Protein AF-A0AAV4HPF3-F1 (afdb_monomer_lite)

Radius of gyration: 51.98 Å; chains: 1; bounding box: 101×52×139 Å

Secondary structure (DSSP, 8-state):
-TTTGGGSSS------S--S----------TT-THHHHHHHHHHHHHHTTHHHHHHHHHHTTT-SS-GGGTTTTSSSS--SS-HHHHHHHHHHHHHHHHHHHHHHHHHHHHHHHHHHHHHHHHHHHHH-PPPPPPPPP-----------------------------------------------

Structure (mmCIF, N/CA/C/O backbone):
data_AF-A0AAV4HPF3-F1
#
_entry.id   AF-A0AAV4HPF3-F1
#
loop_
_atom_site.group_PDB
_atom_site.id
_atom_site.type_symbol
_atom_site.label_atom_id
_atom_site.label_alt_id
_atom_site.label_comp_id
_atom_site.label_asym_id
_atom_site.label_entity_id
_atom_site.label_seq_id
_atom_site.pdbx_PDB_ins_code
_atom_site.Cartn_x
_atom_site.Cartn_y
_atom_site.Cartn_z
_atom_site.occupancy
_atom_site.B_iso_or_equiv
_atom_site.auth_seq_id
_atom_site.auth_comp_id
_atom_site.auth_asym_id
_atom_site.auth_atom_id
_atom_site.pdbx_PDB_model_num
ATOM 1 N N . MET A 1 1 ? 25.702 0.838 -18.671 1.00 55.22 1 MET A N 1
ATOM 2 C CA . MET A 1 1 ? 26.218 -0.533 -18.455 1.00 55.22 1 MET A CA 1
ATOM 3 C C . MET A 1 1 ? 25.568 -1.248 -17.269 1.00 55.22 1 MET A C 1
ATOM 5 O O . MET A 1 1 ? 25.556 -2.468 -17.269 1.00 55.22 1 MET A O 1
ATOM 9 N N . ASN A 1 2 ? 24.958 -0.533 -16.316 1.00 62.19 2 ASN A N 1
ATOM 10 C CA . ASN A 1 2 ? 24.452 -1.129 -15.068 1.00 62.19 2 ASN A CA 1
ATOM 11 C C . ASN A 1 2 ? 23.187 -1.995 -15.200 1.00 62.19 2 ASN A C 1
ATOM 13 O O . ASN A 1 2 ? 22.879 -2.745 -14.284 1.00 62.19 2 ASN A O 1
ATOM 17 N N . GLN A 1 3 ? 22.478 -1.944 -16.331 1.00 65.50 3 GLN A N 1
ATOM 18 C CA . GLN A 1 3 ? 21.249 -2.725 -16.510 1.00 65.50 3 GLN A CA 1
ATOM 19 C C . GLN A 1 3 ? 21.483 -4.246 -16.574 1.00 65.50 3 GLN A C 1
ATOM 21 O O . GLN A 1 3 ? 20.549 -4.989 -16.327 1.00 65.50 3 GLN A O 1
ATOM 26 N N . TYR A 1 4 ? 22.693 -4.720 -16.903 1.00 70.31 4 TYR A N 1
ATOM 27 C CA . TYR A 1 4 ? 22.987 -6.163 -16.919 1.00 70.31 4 TYR A CA 1
ATOM 28 C C . TYR A 1 4 ? 23.098 -6.732 -15.506 1.00 70.31 4 TYR A C 1
ATOM 30 O O . TYR A 1 4 ? 22.550 -7.786 -15.208 1.00 70.31 4 TYR A O 1
ATOM 38 N N . TYR A 1 5 ? 23.811 -6.011 -14.636 1.00 70.56 5 TYR A N 1
ATOM 39 C CA . TYR A 1 5 ? 24.069 -6.438 -13.264 1.00 70.56 5 TYR A CA 1
ATOM 40 C C . TYR A 1 5 ? 22.801 -6.420 -12.411 1.00 70.56 5 TYR A C 1
ATOM 42 O O . TYR A 1 5 ? 22.629 -7.306 -11.587 1.00 70.56 5 TYR A O 1
ATOM 50 N N . GLY A 1 6 ? 21.878 -5.485 -12.662 1.00 68.56 6 GLY A N 1
ATOM 51 C CA . GLY A 1 6 ? 20.571 -5.477 -11.992 1.00 68.56 6 GLY A CA 1
ATOM 52 C C . GLY A 1 6 ? 19.669 -6.669 -12.344 1.00 68.56 6 GLY A C 1
ATOM 53 O O . GLY A 1 6 ? 18.710 -6.933 -11.630 1.00 68.56 6 GLY A O 1
ATOM 54 N N . GLN A 1 7 ? 19.980 -7.402 -13.419 1.00 65.88 7 GLN A N 1
ATOM 55 C CA . GLN A 1 7 ? 19.242 -8.596 -13.846 1.00 65.88 7 GLN A CA 1
ATOM 56 C C . GLN A 1 7 ? 19.977 -9.912 -13.498 1.00 65.88 7 GLN A C 1
ATOM 58 O O . GLN A 1 7 ? 19.546 -10.994 -13.912 1.00 65.88 7 GLN A O 1
ATOM 63 N N . GLN A 1 8 ? 21.091 -9.839 -12.759 1.00 65.81 8 GLN A N 1
ATOM 64 C CA . GLN A 1 8 ? 21.805 -11.000 -12.219 1.00 65.81 8 GLN A CA 1
ATOM 65 C C . GLN A 1 8 ? 21.468 -11.226 -10.746 1.00 65.81 8 GLN A C 1
ATOM 67 O O . GLN A 1 8 ? 21.133 -10.292 -10.023 1.00 65.81 8 GLN A O 1
ATOM 72 N N . GLU A 1 9 ? 21.580 -12.475 -10.296 1.00 66.19 9 GLU A N 1
ATOM 73 C CA . GLU A 1 9 ? 21.407 -12.803 -8.883 1.00 66.19 9 GLU A CA 1
ATOM 74 C C . GLU A 1 9 ? 22.593 -12.283 -8.046 1.00 66.19 9 GLU A C 1
ATOM 76 O O . GLU A 1 9 ? 23.744 -12.417 -8.476 1.00 66.19 9 GLU A O 1
ATOM 81 N N . PRO A 1 10 ? 22.356 -11.736 -6.836 1.00 60.53 10 PRO A N 1
ATOM 82 C CA . PRO A 1 10 ? 21.063 -11.437 -6.212 1.00 60.53 10 PRO A CA 1
ATOM 83 C C . PRO A 1 10 ? 20.455 -10.139 -6.777 1.00 60.53 10 PRO A C 1
ATOM 85 O O . PRO A 1 10 ? 21.149 -9.131 -6.877 1.00 60.53 10 PRO A O 1
ATOM 88 N N . CYS A 1 11 ? 19.158 -10.154 -7.106 1.00 72.50 11 CYS A N 1
ATOM 89 C CA . CYS A 1 11 ? 18.389 -9.066 -7.744 1.00 72.50 11 CYS A CA 1
ATOM 90 C C . CYS A 1 11 ? 18.179 -7.820 -6.849 1.00 72.50 11 CYS A C 1
ATOM 92 O O . CYS A 1 11 ? 17.066 -7.321 -6.713 1.00 72.50 11 CYS A O 1
ATOM 94 N N . ASP A 1 12 ? 19.236 -7.350 -6.196 1.00 75.12 12 ASP A N 1
ATOM 95 C CA . ASP A 1 12 ? 19.235 -6.326 -5.148 1.00 75.12 12 ASP A CA 1
ATOM 96 C C . ASP A 1 12 ? 19.701 -4.953 -5.667 1.00 75.12 12 ASP A C 1
ATOM 98 O O . ASP A 1 12 ? 19.690 -3.948 -4.965 1.00 75.12 12 ASP A O 1
ATOM 102 N N . THR A 1 13 ? 20.128 -4.882 -6.931 1.00 71.38 13 THR A N 1
ATOM 103 C CA . THR A 1 13 ? 20.632 -3.642 -7.532 1.00 71.38 13 THR A CA 1
ATOM 104 C C . THR A 1 13 ? 19.638 -3.082 -8.542 1.00 71.38 13 THR A C 1
ATOM 106 O O . THR A 1 13 ? 19.347 -3.714 -9.555 1.00 71.38 13 THR A O 1
ATOM 109 N N . MET A 1 14 ? 19.180 -1.848 -8.319 1.00 69.81 14 MET A N 1
ATOM 110 C CA . MET A 1 14 ? 18.386 -1.086 -9.287 1.00 69.81 14 MET A CA 1
ATOM 111 C C . MET A 1 14 ? 19.186 0.088 -9.862 1.00 69.81 14 MET A C 1
ATOM 113 O O . MET A 1 14 ? 20.010 0.699 -9.181 1.00 69.81 14 MET A O 1
ATOM 117 N N . MET A 1 15 ? 18.945 0.424 -11.132 1.00 66.62 15 MET A N 1
ATOM 118 C CA . MET A 1 15 ? 19.499 1.641 -11.725 1.00 66.62 15 MET A CA 1
ATOM 119 C C . MET A 1 15 ? 18.693 2.845 -11.232 1.00 66.62 15 MET A C 1
ATOM 121 O O . MET A 1 15 ? 17.506 2.948 -11.525 1.00 66.62 15 MET A O 1
ATOM 125 N N . VAL A 1 16 ? 19.346 3.753 -10.509 1.00 74.06 16 VAL A N 1
ATOM 126 C CA . VAL A 1 16 ? 18.743 5.006 -10.039 1.00 74.06 16 VAL A CA 1
ATOM 127 C C . VAL A 1 16 ? 19.301 6.167 -10.862 1.00 74.06 16 VAL A C 1
ATOM 129 O O . VAL A 1 16 ? 20.517 6.308 -10.981 1.00 74.06 16 VAL A O 1
ATOM 132 N N . GLY A 1 17 ? 18.409 6.993 -11.414 1.00 79.88 17 GLY A N 1
ATOM 133 C CA . GLY A 1 17 ? 18.761 8.165 -12.221 1.00 79.88 17 GLY A CA 1
ATOM 134 C C . GLY A 1 17 ? 19.104 7.863 -13.684 1.00 79.88 17 GLY A C 1
ATOM 135 O O . GLY A 1 17 ? 19.246 6.710 -14.096 1.00 79.88 17 GLY A O 1
ATOM 136 N N . ASP A 1 18 ? 19.224 8.929 -14.476 1.00 80.62 18 ASP A N 1
ATOM 137 C CA . ASP A 1 18 ? 19.562 8.850 -15.898 1.00 80.62 18 ASP A CA 1
ATOM 138 C C . ASP A 1 18 ? 21.059 8.612 -16.129 1.00 80.62 18 ASP A C 1
ATOM 140 O O . ASP A 1 18 ? 21.913 8.849 -15.271 1.00 80.62 18 ASP A O 1
ATOM 144 N N . LYS A 1 19 ? 21.403 8.144 -17.333 1.00 75.88 19 LYS A N 1
ATOM 145 C CA . LYS A 1 19 ? 22.807 8.025 -17.740 1.00 75.88 19 LYS A CA 1
ATOM 146 C C . LYS A 1 19 ? 23.409 9.429 -17.835 1.00 75.88 19 LYS A C 1
ATOM 148 O O . LYS A 1 19 ? 22.949 10.235 -18.636 1.00 75.88 19 LYS A O 1
ATOM 153 N N . LEU A 1 20 ? 24.456 9.696 -17.052 1.00 81.69 20 LEU A N 1
ATOM 154 C CA . LEU A 1 20 ? 25.179 10.975 -17.074 1.00 81.69 20 LEU A CA 1
ATOM 155 C C . LEU A 1 20 ? 25.888 11.231 -18.417 1.00 81.69 20 LEU A C 1
ATOM 157 O O . LEU A 1 20 ? 26.208 12.372 -18.739 1.00 81.69 20 LEU A O 1
ATOM 161 N N . ASP A 1 21 ? 26.137 10.180 -19.204 1.00 79.00 21 ASP A N 1
ATOM 162 C CA . ASP A 1 21 ? 26.818 10.248 -20.488 1.00 79.00 21 ASP A CA 1
ATOM 163 C C . ASP A 1 21 ? 26.109 9.455 -21.600 1.00 79.00 21 ASP A C 1
ATOM 165 O O . ASP A 1 21 ? 25.738 8.288 -21.464 1.00 79.00 21 ASP A O 1
ATOM 169 N N . ASN A 1 22 ? 25.993 10.078 -22.774 1.00 80.12 22 ASN A N 1
ATOM 170 C CA . ASN A 1 22 ? 25.563 9.399 -23.994 1.00 80.12 22 ASN A CA 1
ATOM 171 C C . ASN A 1 22 ? 26.780 8.823 -24.722 1.00 80.12 22 ASN A C 1
ATOM 173 O O . ASN A 1 22 ? 27.304 9.411 -25.668 1.00 80.12 22 ASN A O 1
ATOM 177 N N . LYS A 1 23 ? 27.239 7.654 -24.270 1.00 87.56 23 LYS A N 1
ATOM 178 C CA . LYS A 1 23 ? 28.273 6.870 -24.959 1.00 87.56 23 LYS A CA 1
ATOM 179 C C . LYS A 1 23 ? 27.650 5.846 -25.906 1.00 87.56 23 LYS A C 1
ATOM 181 O O . LYS A 1 23 ? 26.709 5.141 -25.544 1.00 87.56 23 LYS A O 1
ATOM 186 N N . GLY A 1 24 ? 28.209 5.751 -27.111 1.00 85.62 24 GLY A N 1
ATOM 187 C CA . GLY A 1 24 ? 27.862 4.742 -28.113 1.00 85.62 24 GLY A CA 1
ATOM 188 C C . GLY A 1 24 ? 28.973 3.708 -28.286 1.00 85.62 24 GLY A C 1
ATOM 189 O O . GLY A 1 24 ? 30.151 4.027 -28.137 1.00 85.62 24 GLY A O 1
ATOM 190 N N . TYR A 1 25 ? 28.599 2.473 -28.622 1.00 88.69 25 TYR A N 1
ATOM 191 C CA . TYR A 1 25 ? 29.543 1.413 -28.983 1.00 88.69 25 TYR A CA 1
ATOM 192 C C . TYR A 1 25 ? 29.708 1.351 -30.504 1.00 88.69 25 TYR A C 1
ATOM 194 O O . TYR A 1 25 ? 28.744 1.543 -31.244 1.00 88.69 25 TYR A O 1
ATOM 202 N N . GLY A 1 26 ? 30.924 1.063 -30.967 1.00 91.06 26 GLY A N 1
ATOM 203 C CA . GLY A 1 26 ? 31.248 0.920 -32.384 1.00 91.06 26 GLY A CA 1
ATOM 204 C C . GLY A 1 26 ? 32.182 -0.260 -32.630 1.00 91.06 26 GLY A C 1
ATOM 205 O O . GLY A 1 26 ? 32.908 -0.686 -31.734 1.00 91.06 26 GLY A O 1
ATOM 206 N N . ILE A 1 27 ? 32.158 -0.786 -33.853 1.00 90.75 27 ILE A N 1
ATOM 207 C CA . ILE A 1 27 ? 33.054 -1.861 -34.289 1.00 90.75 27 ILE A CA 1
ATOM 208 C C . ILE A 1 27 ? 34.300 -1.215 -34.895 1.00 90.75 27 ILE A C 1
ATOM 210 O O . ILE A 1 27 ? 34.204 -0.484 -35.881 1.00 90.75 27 ILE A O 1
ATOM 214 N N . ALA A 1 28 ? 35.466 -1.471 -34.304 1.00 90.88 28 ALA A N 1
ATOM 215 C CA . ALA A 1 28 ? 36.732 -0.945 -34.799 1.00 90.88 28 ALA A CA 1
ATOM 216 C C . ALA A 1 28 ? 37.318 -1.852 -35.893 1.00 90.88 28 ALA A C 1
ATOM 218 O O . ALA A 1 28 ? 37.373 -3.071 -35.746 1.00 90.88 28 ALA A O 1
ATOM 219 N N . THR A 1 29 ? 37.797 -1.245 -36.978 1.00 90.81 29 THR A N 1
ATOM 220 C CA . THR A 1 29 ? 38.539 -1.913 -38.059 1.00 90.81 29 THR A CA 1
ATOM 221 C C . THR A 1 29 ? 39.849 -1.175 -38.315 1.00 90.81 29 THR A C 1
ATOM 223 O O . THR A 1 29 ? 39.912 0.035 -38.096 1.00 90.81 29 THR A O 1
ATOM 226 N N . TYR A 1 30 ? 40.867 -1.866 -38.841 1.00 90.19 30 TYR A N 1
ATOM 227 C CA . TYR A 1 30 ? 42.115 -1.222 -39.270 1.00 90.19 30 TYR A CA 1
ATOM 228 C C . TYR A 1 30 ? 41.856 -0.111 -40.305 1.00 90.19 30 TYR A C 1
ATOM 230 O O . TYR A 1 30 ? 40.890 -0.164 -41.079 1.00 90.19 30 TYR A O 1
ATOM 238 N N . ILE A 1 31 ? 42.707 0.918 -40.305 1.00 85.00 31 ILE A N 1
ATOM 239 C CA . ILE A 1 31 ? 42.545 2.077 -41.183 1.00 85.00 31 ILE A CA 1
ATOM 240 C C . ILE A 1 31 ? 42.744 1.651 -42.646 1.00 85.00 31 ILE A C 1
ATOM 242 O O . ILE A 1 31 ? 43.636 0.871 -42.957 1.00 85.00 31 ILE A O 1
ATOM 246 N N . ASN A 1 32 ? 41.879 2.118 -43.548 1.00 85.00 32 ASN A N 1
ATOM 247 C CA . ASN A 1 32 ? 41.878 1.753 -44.976 1.00 85.00 32 ASN A CA 1
ATOM 248 C C . ASN A 1 32 ? 41.595 0.271 -45.295 1.00 85.00 32 ASN A C 1
ATOM 250 O O . ASN A 1 32 ? 41.871 -0.185 -46.403 1.00 85.00 32 ASN A O 1
ATOM 254 N N . HIS A 1 33 ? 41.001 -0.486 -44.368 1.00 89.38 33 HIS A N 1
ATOM 255 C CA . HIS A 1 33 ? 40.605 -1.861 -44.663 1.00 89.38 33 HIS A CA 1
ATOM 256 C C . HIS A 1 33 ? 39.385 -1.909 -45.615 1.00 89.38 33 HIS A C 1
ATOM 258 O O . HIS A 1 33 ? 38.364 -1.284 -45.306 1.00 89.38 33 HIS A O 1
ATOM 264 N N . PRO A 1 34 ? 39.410 -2.690 -46.717 1.00 86.81 34 PRO A N 1
ATOM 265 C CA . PRO A 1 34 ? 38.316 -2.741 -47.701 1.00 86.81 34 PRO A CA 1
ATOM 266 C C . PRO A 1 34 ? 36.982 -3.234 -47.112 1.00 86.81 34 PRO A C 1
ATOM 268 O O . PRO A 1 34 ? 35.911 -2.839 -47.561 1.00 86.81 34 P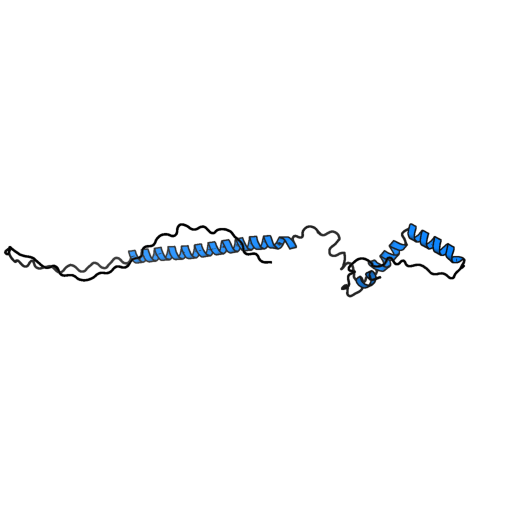RO A O 1
ATOM 271 N N . LEU A 1 35 ? 37.026 -4.040 -46.044 1.00 86.56 35 LEU A N 1
ATOM 272 C CA . LEU A 1 35 ? 35.821 -4.518 -45.342 1.00 86.56 35 LEU A CA 1
ATOM 273 C C . LEU A 1 35 ? 35.103 -3.440 -44.519 1.00 86.56 35 LEU A C 1
ATOM 275 O O . LEU A 1 35 ? 33.949 -3.647 -44.145 1.00 86.56 35 LEU A O 1
ATOM 279 N N . ARG A 1 36 ? 35.745 -2.300 -44.224 1.00 90.56 36 ARG A N 1
ATOM 280 C CA . ARG A 1 36 ? 35.143 -1.242 -43.396 1.00 90.56 36 ARG A CA 1
ATOM 281 C C . ARG A 1 36 ? 33.820 -0.757 -43.988 1.00 90.56 36 ARG A C 1
ATOM 283 O O . ARG A 1 36 ? 32.858 -0.556 -43.250 1.00 90.56 36 ARG A O 1
ATOM 290 N N . HIS A 1 37 ? 33.773 -0.591 -45.310 1.00 89.38 37 HIS A N 1
ATOM 291 C CA . HIS A 1 37 ? 32.570 -0.142 -46.005 1.00 89.38 37 HIS A CA 1
ATOM 292 C C . HIS A 1 37 ? 31.433 -1.163 -45.864 1.00 89.38 37 HIS A C 1
ATOM 294 O O . HIS A 1 37 ? 30.339 -0.813 -45.424 1.00 89.38 37 HIS A O 1
ATOM 300 N N . ASN A 1 38 ? 31.725 -2.438 -46.125 1.00 91.19 38 ASN A N 1
ATOM 301 C CA . ASN A 1 38 ? 30.736 -3.514 -46.057 1.00 91.19 38 ASN A CA 1
ATOM 302 C C . ASN A 1 38 ? 30.189 -3.710 -44.634 1.00 91.19 38 ASN A C 1
ATOM 304 O O . ASN A 1 38 ? 28.987 -3.896 -44.462 1.00 91.19 38 ASN A O 1
ATOM 308 N N . ILE A 1 39 ? 31.043 -3.614 -43.608 1.00 91.06 39 ILE A N 1
ATOM 309 C CA . ILE A 1 39 ? 30.627 -3.715 -42.199 1.00 91.06 39 ILE A CA 1
ATOM 310 C C . ILE A 1 39 ? 29.703 -2.554 -41.820 1.00 91.06 39 ILE A C 1
ATOM 312 O O . ILE A 1 39 ? 28.685 -2.776 -41.169 1.00 91.06 39 ILE A 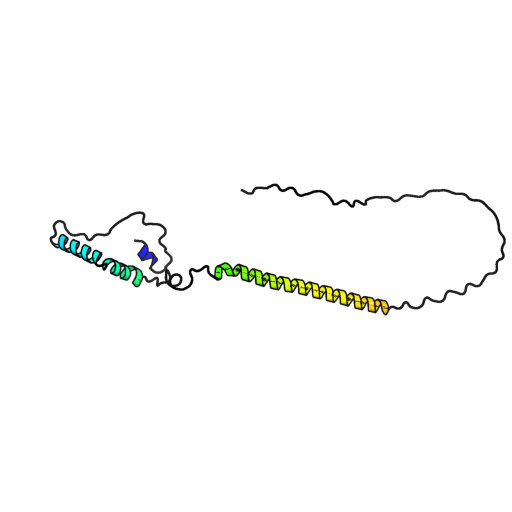O 1
ATOM 316 N N . ASN A 1 40 ? 30.016 -1.328 -42.252 1.00 90.56 40 ASN A N 1
ATOM 317 C CA . ASN A 1 40 ? 29.184 -0.163 -41.955 1.00 90.56 40 ASN A CA 1
ATOM 318 C C . ASN A 1 40 ? 27.775 -0.298 -42.558 1.00 90.56 40 ASN A C 1
ATOM 320 O O . ASN A 1 40 ? 26.785 -0.095 -41.859 1.00 90.56 40 ASN A O 1
ATOM 324 N N . ILE A 1 41 ? 27.679 -0.711 -43.828 1.00 93.69 41 ILE A N 1
ATOM 325 C CA . ILE A 1 41 ? 26.390 -0.962 -44.495 1.00 93.69 41 ILE A CA 1
ATOM 326 C C . ILE A 1 41 ? 25.637 -2.124 -43.835 1.00 93.69 41 ILE A C 1
ATOM 328 O O . ILE A 1 41 ? 24.425 -2.038 -43.633 1.00 93.69 41 ILE A O 1
ATOM 332 N N . GLY A 1 42 ? 26.347 -3.182 -43.436 1.00 93.31 42 GLY A N 1
ATOM 333 C CA . GLY A 1 42 ? 25.764 -4.298 -42.695 1.00 93.31 42 GLY A CA 1
ATOM 334 C C . GLY A 1 42 ? 25.113 -3.844 -41.388 1.00 93.31 42 GLY A C 1
ATOM 335 O O . GLY A 1 42 ? 23.935 -4.109 -41.165 1.00 93.31 42 GLY A O 1
ATOM 336 N N . VAL A 1 43 ? 25.836 -3.092 -40.552 1.00 91.94 43 VAL A N 1
ATOM 337 C CA . VAL A 1 43 ? 25.310 -2.578 -39.274 1.00 91.94 43 VAL A CA 1
ATOM 338 C C . VAL A 1 43 ? 24.113 -1.650 -39.486 1.00 91.94 43 VAL A C 1
ATOM 340 O O . VAL A 1 43 ? 23.129 -1.760 -38.756 1.00 91.94 43 VAL A O 1
ATOM 343 N N . LEU A 1 44 ? 24.163 -0.771 -40.492 1.00 92.25 44 LEU A N 1
ATOM 344 C CA . LEU A 1 44 ? 23.036 0.097 -40.848 1.00 92.25 44 LEU A CA 1
ATOM 345 C C . LEU A 1 44 ? 21.798 -0.727 -41.222 1.00 92.25 44 LEU A C 1
ATOM 347 O O . LEU A 1 44 ? 20.725 -0.501 -40.669 1.00 92.25 44 LEU A O 1
ATOM 351 N N . THR A 1 45 ? 21.970 -1.755 -42.053 1.00 92.69 45 THR A N 1
ATOM 352 C CA . THR A 1 45 ? 20.881 -2.652 -42.465 1.00 92.69 45 THR A CA 1
ATOM 353 C C . THR A 1 45 ? 20.291 -3.413 -41.273 1.00 92.69 45 THR A C 1
ATOM 355 O O . THR A 1 45 ? 19.074 -3.537 -41.154 1.00 92.69 45 THR A O 1
ATOM 358 N N . LEU A 1 46 ? 21.128 -3.921 -40.360 1.00 91.62 46 LEU A N 1
ATOM 359 C CA . LEU A 1 46 ? 20.660 -4.616 -39.153 1.00 91.62 46 LEU A CA 1
ATOM 360 C C . LEU A 1 46 ? 19.923 -3.670 -38.193 1.00 91.62 46 LEU A C 1
ATOM 362 O O . LEU A 1 46 ? 18.976 -4.089 -37.521 1.00 91.62 46 LEU A O 1
ATOM 366 N N . LYS A 1 47 ? 20.342 -2.401 -38.125 1.00 90.06 47 LYS A N 1
ATOM 367 C CA . LYS A 1 47 ? 19.664 -1.359 -37.349 1.00 90.06 47 LYS A CA 1
ATOM 368 C C . LYS A 1 47 ? 18.294 -1.030 -37.947 1.00 90.06 47 LYS A C 1
ATOM 370 O O . LYS A 1 47 ? 17.324 -0.989 -37.199 1.00 90.06 47 LYS A O 1
ATOM 375 N N . GLU A 1 48 ? 18.202 -0.846 -39.263 1.00 93.44 48 GLU A N 1
ATOM 376 C CA . GLU A 1 48 ? 16.941 -0.572 -39.972 1.00 93.44 48 GLU A CA 1
ATOM 377 C C . GLU A 1 48 ? 15.948 -1.733 -39.866 1.00 93.44 48 GLU A C 1
ATOM 379 O O . GLU A 1 48 ? 14.762 -1.517 -39.639 1.00 93.44 48 GLU A O 1
ATOM 384 N N . LYS A 1 49 ? 16.438 -2.975 -39.948 1.00 92.38 49 LYS A N 1
ATOM 385 C CA . LYS A 1 49 ? 15.624 -4.185 -39.754 1.00 92.38 49 LYS A CA 1
ATOM 386 C C . LYS A 1 49 ? 15.213 -4.430 -38.298 1.00 92.38 49 LYS A C 1
ATOM 388 O O . LYS A 1 49 ? 14.419 -5.330 -38.041 1.00 92.38 49 LYS A O 1
ATOM 393 N N . GLY A 1 50 ? 15.769 -3.689 -37.337 1.00 90.69 50 GLY A N 1
ATOM 394 C CA . GLY A 1 50 ? 15.484 -3.864 -35.911 1.00 90.69 50 GLY A CA 1
ATOM 395 C C . GLY A 1 50 ? 16.060 -5.147 -35.296 1.00 90.69 50 GLY A C 1
ATOM 396 O O . GLY A 1 50 ? 15.732 -5.487 -34.158 1.00 90.69 50 GLY A O 1
ATOM 397 N N . GLU A 1 51 ? 16.949 -5.861 -35.993 1.00 91.75 51 GLU A N 1
ATOM 398 C CA . GLU A 1 51 ? 17.551 -7.095 -35.470 1.00 91.75 51 GLU A CA 1
ATOM 399 C C . GLU A 1 51 ? 18.448 -6.830 -34.259 1.00 91.75 51 GLU A C 1
ATOM 401 O O . GLU A 1 51 ? 18.495 -7.647 -33.338 1.00 91.75 51 GLU A O 1
ATOM 406 N N . LEU A 1 52 ? 19.103 -5.664 -34.212 1.00 88.25 52 LEU A N 1
ATOM 407 C CA . LEU A 1 52 ? 19.887 -5.241 -33.048 1.00 88.25 52 LEU A CA 1
ATOM 408 C C . LEU A 1 52 ? 19.031 -5.206 -31.777 1.00 88.25 52 LEU A C 1
ATOM 410 O O . LEU A 1 52 ? 19.453 -5.719 -30.746 1.00 88.25 52 LEU A O 1
ATOM 414 N N . ILE A 1 53 ? 17.816 -4.660 -31.869 1.00 87.50 53 ILE A N 1
ATOM 415 C CA . ILE A 1 53 ? 16.884 -4.561 -30.737 1.00 87.50 53 ILE A CA 1
ATOM 416 C C . ILE A 1 53 ? 16.477 -5.963 -30.278 1.00 87.50 53 ILE A C 1
ATOM 418 O O . ILE A 1 53 ? 16.488 -6.255 -29.084 1.00 87.50 53 ILE A O 1
ATOM 422 N N . LYS A 1 54 ? 16.201 -6.865 -31.225 1.00 88.50 54 LYS A N 1
ATOM 423 C CA . LYS A 1 54 ? 15.869 -8.266 -30.936 1.00 88.50 54 LYS A CA 1
ATOM 424 C C . LYS A 1 54 ? 17.013 -9.002 -30.234 1.00 88.50 54 LYS A C 1
ATOM 426 O O . LYS A 1 54 ? 16.775 -9.777 -29.311 1.00 88.50 54 LYS A O 1
ATOM 431 N N . LEU A 1 55 ? 18.255 -8.763 -30.654 1.00 87.75 55 LEU A N 1
ATOM 432 C CA . LEU A 1 55 ? 19.438 -9.333 -30.010 1.00 87.75 55 LEU A CA 1
ATOM 433 C C . LEU A 1 55 ? 19.642 -8.761 -28.605 1.00 87.75 55 LEU A C 1
ATOM 435 O O . LEU A 1 55 ? 19.922 -9.527 -27.686 1.00 87.75 55 LEU A O 1
ATOM 439 N N . THR A 1 56 ? 19.457 -7.452 -28.415 1.00 84.31 56 THR A N 1
ATOM 440 C CA . THR A 1 56 ? 19.496 -6.836 -27.084 1.00 84.31 56 THR A CA 1
ATOM 441 C C . THR A 1 56 ? 18.432 -7.441 -26.173 1.00 84.31 56 THR A C 1
ATOM 443 O O . THR A 1 56 ? 18.763 -7.832 -25.059 1.00 84.31 56 THR A O 1
ATOM 446 N N . GLN A 1 57 ? 17.197 -7.618 -26.654 1.00 81.50 57 GLN A N 1
ATOM 447 C CA . GLN A 1 57 ? 16.130 -8.246 -25.874 1.00 81.50 57 GLN A CA 1
ATOM 448 C C . GLN A 1 57 ? 16.530 -9.654 -25.407 1.00 81.50 57 GLN A C 1
ATOM 450 O O . GLN A 1 57 ? 16.495 -9.970 -24.218 1.00 81.50 57 GLN A O 1
ATOM 455 N N . LYS A 1 58 ? 17.014 -10.464 -26.352 1.00 85.12 58 LYS A N 1
ATOM 456 C CA . LYS A 1 58 ? 17.405 -11.854 -26.115 1.00 85.12 58 LYS A CA 1
ATOM 457 C C . LYS A 1 58 ? 18.529 -12.002 -25.091 1.00 85.12 58 LYS A C 1
ATOM 459 O O . LYS A 1 58 ? 18.511 -12.919 -24.279 1.00 85.12 58 LYS A O 1
ATOM 464 N N . TRP A 1 59 ? 19.548 -11.150 -25.158 1.00 83.00 59 TRP A N 1
ATOM 465 C CA . TRP A 1 59 ? 20.722 -11.279 -24.290 1.00 83.00 59 TRP A CA 1
ATOM 466 C C . TRP A 1 59 ? 20.575 -10.571 -22.950 1.00 83.00 59 TRP A C 1
ATOM 468 O O . TRP A 1 59 ? 21.246 -10.953 -21.997 1.00 83.00 59 TRP A O 1
ATOM 478 N N . TRP A 1 60 ? 19.727 -9.550 -22.872 1.00 75.06 60 TRP A N 1
ATOM 479 C CA . TRP A 1 60 ? 19.628 -8.704 -21.688 1.00 75.06 60 TRP A CA 1
ATOM 480 C C . TRP A 1 60 ? 18.409 -9.017 -20.822 1.00 75.06 60 TRP A C 1
ATOM 482 O O . TRP A 1 60 ? 18.502 -8.925 -19.604 1.00 75.06 60 TRP A O 1
ATOM 492 N N . TYR A 1 61 ? 17.294 -9.422 -21.434 1.00 72.81 61 TYR A N 1
ATOM 493 C CA . TYR A 1 61 ? 16.038 -9.690 -20.732 1.00 72.81 61 TYR A CA 1
ATOM 494 C C . TYR A 1 61 ? 15.742 -11.193 -20.670 1.00 72.81 61 TYR A C 1
ATOM 496 O O . TYR A 1 61 ? 15.525 -11.714 -19.583 1.00 72.81 61 TYR A O 1
ATOM 504 N N . ASP A 1 62 ? 15.846 -11.926 -21.787 1.00 71.19 62 ASP A N 1
ATOM 505 C CA . ASP A 1 62 ? 15.523 -13.370 -21.806 1.00 71.19 62 ASP A CA 1
ATOM 506 C C . ASP A 1 62 ? 16.594 -14.243 -21.122 1.00 71.19 62 ASP A C 1
ATOM 508 O O . ASP A 1 62 ? 16.344 -15.391 -20.752 1.00 71.19 62 ASP A O 1
ATOM 512 N N . LYS A 1 63 ? 17.819 -13.722 -20.995 1.00 67.75 63 LYS A N 1
ATOM 513 C CA . LYS A 1 63 ? 18.945 -14.372 -20.301 1.00 67.75 63 LYS A CA 1
ATOM 514 C C . LYS A 1 63 ? 19.188 -13.828 -18.893 1.00 67.75 63 LYS A C 1
ATOM 516 O O . LYS A 1 63 ? 20.103 -14.309 -18.226 1.00 67.75 63 LYS A O 1
ATOM 521 N N . GLY A 1 64 ? 1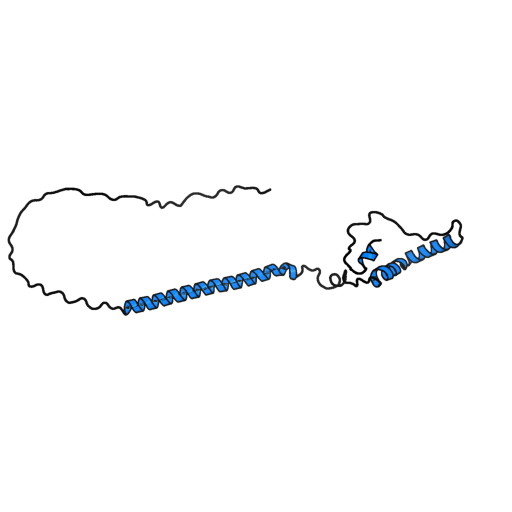8.392 -12.857 -18.449 1.00 68.31 64 GLY A N 1
ATOM 522 C CA . GLY A 1 64 ? 18.403 -12.386 -17.071 1.00 68.31 64 GLY A CA 1
ATOM 523 C C . GLY A 1 64 ? 18.054 -13.525 -16.115 1.00 68.31 64 GLY A C 1
ATOM 524 O O . GLY A 1 64 ? 17.023 -14.170 -16.278 1.00 68.31 64 GLY A O 1
ATOM 525 N N . GLN A 1 65 ? 18.930 -13.811 -15.151 1.00 63.25 65 GLN A N 1
ATOM 526 C CA . GLN A 1 65 ? 18.706 -14.862 -14.145 1.00 63.25 65 GLN A CA 1
ATOM 527 C C . GLN A 1 65 ? 17.745 -14.401 -13.052 1.00 63.25 65 GLN A C 1
ATOM 529 O O . GLN A 1 65 ? 17.009 -15.211 -12.492 1.00 63.25 65 GLN A O 1
ATOM 534 N N . CYS A 1 66 ? 17.659 -13.088 -12.836 1.00 66.88 66 CYS A N 1
ATOM 535 C CA . CYS A 1 66 ? 16.459 -12.496 -12.286 1.00 66.88 66 CYS A CA 1
ATOM 536 C C . CYS A 1 66 ? 15.365 -12.736 -13.317 1.00 66.88 66 CYS A C 1
ATOM 538 O O . CYS A 1 66 ? 15.290 -12.025 -14.320 1.00 66.88 66 CYS A O 1
ATOM 540 N N . GLY A 1 67 ? 14.546 -13.765 -13.097 1.00 55.91 67 GLY A N 1
ATOM 541 C CA . GLY A 1 67 ? 13.305 -13.919 -13.833 1.00 55.91 67 GLY A CA 1
ATOM 542 C C . GLY A 1 67 ? 12.463 -12.654 -13.692 1.00 55.91 67 GLY A C 1
ATOM 543 O O . GLY A 1 67 ? 12.861 -11.647 -13.106 1.00 55.91 67 GLY A O 1
ATOM 544 N N . ASP A 1 68 ? 11.234 -12.718 -14.153 1.00 53.62 68 ASP A N 1
ATOM 545 C CA . ASP A 1 68 ? 10.258 -11.640 -14.048 1.00 53.62 68 ASP A CA 1
ATOM 546 C C . ASP A 1 68 ? 9.901 -11.190 -12.602 1.00 53.62 68 ASP A C 1
ATOM 548 O O . ASP A 1 68 ? 8.881 -10.559 -12.352 1.00 53.62 68 ASP A O 1
ATOM 552 N N . ALA A 1 69 ? 10.739 -11.497 -11.615 1.00 50.69 69 ALA A N 1
ATOM 553 C CA . ALA A 1 69 ? 10.733 -10.995 -10.254 1.00 50.69 69 ALA A CA 1
ATOM 554 C C . ALA A 1 69 ? 10.842 -9.461 -10.155 1.00 50.69 69 ALA A C 1
ATOM 556 O O . ALA A 1 69 ? 10.496 -8.916 -9.114 1.00 50.69 69 ALA A O 1
ATOM 557 N N . GLY A 1 70 ? 11.266 -8.767 -11.219 1.00 50.94 70 GLY A N 1
ATOM 558 C CA . GLY A 1 70 ? 11.199 -7.303 -11.301 1.00 50.94 70 GLY A CA 1
ATOM 559 C C . GLY A 1 70 ? 9.990 -6.744 -12.065 1.00 50.94 70 GLY A C 1
ATOM 560 O O . GLY A 1 70 ? 9.689 -5.563 -11.905 1.00 50.94 70 GLY A O 1
ATOM 561 N N . HIS A 1 71 ? 9.304 -7.539 -12.905 1.00 48.94 71 HIS A N 1
ATOM 562 C CA . HIS A 1 71 ? 8.303 -6.991 -13.838 1.00 48.94 71 HIS A CA 1
ATOM 563 C C . HIS A 1 71 ? 7.050 -7.849 -14.131 1.00 48.94 71 HIS A C 1
ATOM 565 O O . HIS A 1 71 ? 6.071 -7.297 -14.634 1.00 48.94 71 HIS A O 1
ATOM 571 N N . SER A 1 72 ? 6.980 -9.122 -13.728 1.00 44.62 72 SER A N 1
ATOM 572 C CA . SER A 1 72 ? 5.768 -9.958 -13.861 1.00 44.62 72 SER A CA 1
ATOM 573 C C . SER A 1 72 ? 5.388 -10.727 -12.602 1.00 44.62 72 SER A C 1
ATOM 575 O O . SER A 1 72 ? 4.899 -11.856 -12.657 1.00 44.62 72 SER A O 1
ATOM 577 N N . LYS A 1 73 ? 5.467 -10.054 -11.454 1.00 44.25 73 LYS A N 1
ATOM 578 C CA . LYS A 1 73 ? 4.424 -10.230 -10.429 1.00 44.25 73 LYS A CA 1
ATOM 579 C C . LYS A 1 73 ? 3.635 -8.966 -10.089 1.00 44.25 73 LYS A C 1
ATOM 581 O O . LYS A 1 73 ? 2.660 -9.083 -9.359 1.00 44.25 73 LYS A O 1
ATOM 586 N N . GLU A 1 74 ? 3.958 -7.810 -10.679 1.00 48.47 74 GLU A N 1
ATOM 587 C CA . GLU A 1 74 ? 3.207 -6.572 -10.402 1.00 48.47 74 GLU A CA 1
ATOM 588 C C . GLU A 1 74 ? 2.726 -5.780 -11.636 1.00 48.47 74 GLU A C 1
ATOM 590 O O . GLU A 1 74 ? 1.840 -4.935 -11.510 1.00 48.47 74 GLU A O 1
ATOM 595 N N . SER A 1 75 ? 3.221 -6.040 -12.851 1.00 47.94 75 SER A N 1
ATOM 596 C CA . SER A 1 75 ? 2.998 -5.099 -13.968 1.00 47.94 75 SER A CA 1
ATOM 597 C C . SER A 1 75 ? 2.434 -5.680 -15.263 1.00 47.94 75 SER A C 1
ATOM 599 O O . SER A 1 75 ? 2.539 -5.034 -16.302 1.00 47.94 75 SER A O 1
ATOM 601 N N . THR A 1 76 ? 1.734 -6.819 -15.254 1.00 45.56 76 THR A N 1
ATOM 602 C CA . THR A 1 76 ? 0.858 -7.181 -16.389 1.00 45.56 76 THR A CA 1
ATOM 603 C C . THR A 1 76 ? -0.380 -7.953 -15.925 1.00 45.56 76 THR A C 1
ATOM 605 O O . THR A 1 76 ? -0.324 -9.143 -15.647 1.00 45.56 76 THR A O 1
ATOM 608 N N . GLY A 1 77 ? -1.520 -7.256 -15.855 1.00 42.84 77 GLY A N 1
ATOM 609 C CA . GLY A 1 77 ? -2.853 -7.880 -15.852 1.00 42.84 77 GLY A CA 1
ATOM 610 C C . GLY A 1 77 ? -3.596 -7.980 -14.517 1.00 42.84 77 GLY A C 1
ATOM 611 O O . GLY A 1 77 ? -4.737 -8.429 -14.514 1.00 42.84 77 GLY A O 1
ATOM 612 N N . GLY A 1 78 ? -3.014 -7.530 -13.403 1.00 47.91 78 GLY A N 1
ATOM 613 C CA . GLY A 1 78 ? -3.651 -7.570 -12.084 1.00 47.91 78 GLY A CA 1
ATOM 614 C C . GLY A 1 78 ? -3.445 -6.281 -11.296 1.00 47.91 78 GLY A C 1
ATOM 615 O O . GLY A 1 78 ? -2.608 -6.223 -10.413 1.00 47.91 78 GLY A O 1
ATOM 616 N N . GLN A 1 79 ? -4.230 -5.251 -11.609 1.00 44.66 79 GLN A N 1
ATOM 617 C CA . GLN A 1 79 ? -4.593 -4.197 -10.655 1.00 44.66 79 GLN A CA 1
ATOM 618 C C . GLN A 1 79 ? -3.448 -3.342 -10.060 1.00 44.66 79 GLN A C 1
ATOM 620 O O . GLN A 1 79 ? -3.308 -3.231 -8.849 1.00 44.66 79 GLN A O 1
ATOM 625 N N . ARG A 1 80 ? -2.797 -2.520 -10.895 1.00 47.91 80 ARG A N 1
ATOM 626 C CA . ARG A 1 80 ? -2.379 -1.154 -10.483 1.00 47.91 80 ARG A CA 1
ATOM 627 C C . ARG A 1 80 ? -3.580 -0.189 -10.387 1.00 47.91 80 ARG A C 1
ATOM 629 O O . ARG A 1 80 ? -3.497 0.986 -10.724 1.00 47.91 80 ARG A O 1
ATOM 636 N N . ALA A 1 81 ? -4.730 -0.708 -9.976 1.00 44.19 81 ALA A N 1
ATOM 637 C CA . ALA A 1 81 ? -5.883 0.073 -9.558 1.00 44.19 81 ALA A CA 1
ATOM 638 C C . ALA A 1 81 ? -5.747 0.247 -8.047 1.00 44.19 81 ALA A C 1
ATOM 640 O O . ALA A 1 81 ? -5.312 -0.706 -7.407 1.00 44.19 81 ALA A O 1
ATOM 641 N N . LEU A 1 82 ? -6.079 1.427 -7.509 1.00 50.91 82 LEU A N 1
ATOM 642 C CA . LEU A 1 82 ? -6.105 1.738 -6.073 1.00 50.91 82 LEU A CA 1
ATOM 643 C C . LEU A 1 82 ? -6.386 0.476 -5.243 1.00 50.91 82 LEU A C 1
ATOM 645 O O . LEU A 1 82 ? -7.518 -0.009 -5.206 1.00 50.91 82 LEU A O 1
ATOM 649 N N . THR A 1 83 ? -5.334 -0.127 -4.691 1.00 55.00 83 THR A N 1
ATOM 650 C CA . THR A 1 83 ? -5.417 -1.499 -4.201 1.00 55.00 83 THR A CA 1
ATOM 651 C C . THR A 1 83 ? -6.357 -1.535 -3.008 1.00 55.00 83 THR A C 1
ATOM 653 O O . THR A 1 83 ? -6.287 -0.696 -2.106 1.00 55.00 83 THR A O 1
ATOM 656 N N . LEU A 1 84 ? -7.233 -2.541 -2.983 1.00 57.69 84 LEU A N 1
ATOM 657 C CA . LEU A 1 84 ? -8.102 -2.838 -1.842 1.00 57.69 84 LEU A CA 1
ATOM 658 C C . LEU A 1 84 ? -7.294 -2.913 -0.523 1.00 57.69 84 LEU A C 1
ATOM 660 O O . LEU A 1 84 ? -7.801 -2.601 0.552 1.00 57.69 84 LEU A O 1
ATOM 664 N N . SER A 1 85 ? -6.006 -3.259 -0.625 1.00 64.81 85 SER A N 1
ATOM 665 C CA . SER A 1 85 ? -5.028 -3.270 0.463 1.00 64.81 85 SER A CA 1
ATOM 666 C C . SER A 1 85 ? -4.826 -1.908 1.136 1.00 64.81 85 SER A C 1
ATOM 668 O O . SER A 1 85 ? -4.722 -1.863 2.358 1.00 64.81 85 SER A O 1
ATOM 670 N N . ASN A 1 86 ? -4.835 -0.799 0.388 1.00 69.44 86 ASN A N 1
ATOM 671 C CA . ASN A 1 86 ? -4.618 0.540 0.953 1.00 69.44 86 ASN A CA 1
ATOM 672 C C . ASN A 1 86 ? -5.885 1.103 1.628 1.00 69.44 86 ASN A C 1
ATOM 674 O O . ASN A 1 86 ? -5.792 1.822 2.618 1.00 69.44 86 ASN A O 1
ATOM 678 N N . VAL A 1 87 ? -7.078 0.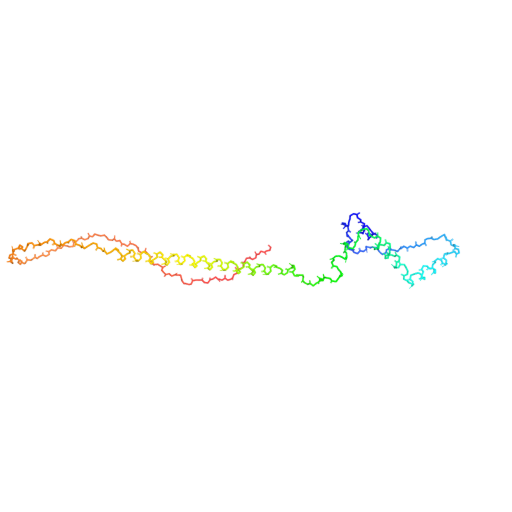750 1.134 1.00 80.38 87 VAL A N 1
ATOM 679 C CA . VAL A 1 87 ? -8.381 1.178 1.697 1.00 80.38 87 VAL A CA 1
ATOM 680 C C . VAL A 1 87 ? -8.875 0.261 2.829 1.00 80.38 87 VAL A C 1
ATOM 682 O O . VAL A 1 87 ? -9.815 0.594 3.552 1.00 80.38 87 VAL A O 1
ATOM 685 N N . SER A 1 88 ? -8.202 -0.876 3.036 1.00 83.88 88 SER A N 1
ATOM 686 C CA . SER A 1 88 ? -8.493 -1.865 4.081 1.00 83.88 88 SER A CA 1
ATOM 687 C C . SER A 1 88 ? -8.623 -1.248 5.480 1.00 83.88 88 SER A C 1
ATOM 689 O O . SER A 1 88 ? -9.481 -1.664 6.263 1.00 83.88 88 SER A O 1
ATOM 691 N N . GLY A 1 89 ? -7.846 -0.202 5.786 1.00 86.50 89 GLY A N 1
ATOM 692 C CA . GLY A 1 89 ? -7.877 0.461 7.092 1.00 86.50 89 GLY A CA 1
ATOM 693 C C . GLY A 1 89 ? -9.266 0.972 7.497 1.00 86.50 89 GLY A C 1
ATOM 694 O O . GLY A 1 89 ? -9.674 0.792 8.643 1.00 86.50 89 GLY A O 1
ATOM 695 N N . ILE A 1 90 ? -10.039 1.526 6.558 1.00 90.88 90 ILE A N 1
ATOM 696 C CA . ILE A 1 90 ? -11.360 2.107 6.853 1.00 90.88 90 ILE A CA 1
ATOM 697 C C . ILE A 1 90 ? -12.365 1.015 7.239 1.00 90.88 90 ILE A C 1
ATOM 699 O O . ILE A 1 90 ? -13.111 1.173 8.204 1.00 90.88 90 ILE A O 1
ATOM 703 N N . PHE A 1 91 ? -12.351 -0.126 6.547 1.00 91.19 91 PHE A N 1
ATOM 704 C CA . PHE A 1 91 ? -13.231 -1.252 6.870 1.00 91.19 91 PHE A CA 1
ATOM 705 C C . PHE A 1 91 ? -12.975 -1.798 8.278 1.00 91.19 91 PHE A C 1
ATOM 707 O O . PHE A 1 91 ? -13.923 -2.089 9.008 1.00 91.19 91 PHE A O 1
ATOM 714 N N . HIS A 1 92 ? -11.708 -1.877 8.691 1.00 91.06 92 HIS A N 1
ATOM 715 C CA . HIS A 1 92 ? -11.341 -2.349 10.026 1.00 91.06 92 HIS A CA 1
ATOM 716 C C . HIS A 1 92 ? -11.805 -1.390 11.127 1.00 91.06 92 HIS A C 1
ATOM 718 O O . HIS A 1 92 ? -12.292 -1.846 12.160 1.00 91.06 92 HIS A O 1
ATOM 724 N N . ILE A 1 93 ? -11.731 -0.075 10.898 1.00 95.00 93 ILE A N 1
ATOM 725 C CA . ILE A 1 93 ? -12.234 0.928 11.849 1.00 95.00 93 ILE A CA 1
ATOM 726 C C . ILE A 1 93 ? -13.758 0.826 11.985 1.00 95.00 93 ILE A C 1
ATOM 728 O O . ILE A 1 93 ? -14.271 0.867 13.102 1.00 95.00 93 ILE A O 1
ATOM 732 N N . LEU A 1 94 ? -14.485 0.633 10.879 1.00 95.88 94 LEU A N 1
ATOM 733 C CA . LEU A 1 94 ? -15.943 0.468 10.906 1.00 95.88 94 LEU A CA 1
ATOM 734 C C . LEU A 1 94 ? -16.365 -0.788 11.683 1.00 95.88 94 LEU A C 1
ATOM 736 O O . LEU A 1 94 ? -17.244 -0.715 12.541 1.00 95.88 94 LEU A O 1
ATOM 740 N N . ILE A 1 95 ? -15.715 -1.928 11.425 1.00 96.44 95 ILE A N 1
ATOM 741 C CA . ILE A 1 95 ? -15.990 -3.186 12.136 1.00 96.44 95 ILE A CA 1
ATOM 742 C C . ILE A 1 95 ? -15.632 -3.047 13.621 1.00 96.44 95 ILE A C 1
ATOM 744 O O . ILE A 1 95 ? -16.430 -3.415 14.483 1.00 96.44 95 ILE A O 1
ATOM 748 N N . GLY A 1 96 ? -14.469 -2.468 13.930 1.00 97.44 96 GLY A N 1
ATOM 749 C CA . GLY A 1 96 ? -14.035 -2.217 15.303 1.00 97.44 96 GLY A CA 1
ATOM 750 C C . GLY A 1 96 ? -15.001 -1.308 16.066 1.00 97.44 96 GLY A C 1
ATOM 751 O O . GLY A 1 96 ? -15.385 -1.630 17.190 1.00 97.44 96 GLY A O 1
ATOM 752 N N . GLY A 1 97 ? -15.458 -0.220 15.439 1.00 97.94 97 GLY A N 1
ATOM 753 C CA . GLY A 1 97 ? -16.435 0.707 16.010 1.00 97.94 97 GLY A CA 1
ATOM 754 C C . GLY A 1 97 ? -17.791 0.053 16.278 1.00 97.94 97 GLY A C 1
ATOM 755 O O . GLY A 1 97 ? -18.363 0.256 17.347 1.00 97.94 97 GLY A O 1
ATOM 756 N N . LEU A 1 98 ? -18.277 -0.792 15.362 1.00 97.19 98 LEU A N 1
ATOM 757 C CA . LEU A 1 98 ? -19.531 -1.531 15.542 1.00 97.19 98 LEU A CA 1
ATOM 758 C C . LEU A 1 98 ? -19.453 -2.515 16.719 1.00 97.19 98 LEU A C 1
ATOM 760 O O . LEU A 1 98 ? -20.377 -2.581 17.530 1.00 97.19 98 LEU A O 1
ATOM 764 N N . VAL A 1 99 ? -18.346 -3.255 16.839 1.00 98.00 99 VAL A N 1
ATOM 765 C CA . VAL A 1 99 ? -18.133 -4.202 17.944 1.00 98.00 99 VAL A CA 1
ATOM 766 C C . VAL A 1 99 ? -18.024 -3.464 19.277 1.00 98.00 99 VAL A C 1
ATOM 768 O O . VAL A 1 99 ? -18.684 -3.851 20.240 1.00 98.00 99 VAL A O 1
ATOM 771 N N . LEU A 1 100 ? -17.252 -2.374 19.339 1.00 96.94 100 LEU A N 1
ATOM 772 C CA . LEU A 1 100 ? -17.138 -1.545 20.541 1.00 96.94 100 LEU A CA 1
ATOM 773 C C . LEU A 1 100 ? -18.489 -0.958 20.959 1.00 96.94 100 LEU A C 1
ATOM 775 O O . LEU A 1 100 ? -18.837 -1.042 22.134 1.00 96.94 100 LEU A O 1
ATOM 779 N N . ALA A 1 101 ? -19.277 -0.443 20.013 1.00 97.88 101 ALA A N 1
ATOM 780 C CA . ALA A 1 101 ? -20.612 0.085 20.283 1.00 97.88 101 ALA A CA 1
ATOM 781 C C . ALA A 1 101 ? -21.575 -0.993 20.808 1.00 97.88 101 ALA A C 1
ATOM 783 O O . ALA A 1 101 ? -22.327 -0.756 21.753 1.00 97.88 101 ALA A O 1
ATOM 784 N N . MET A 1 102 ? -21.541 -2.205 20.242 1.00 97.69 102 MET A N 1
ATOM 785 C CA . MET A 1 102 ? -22.335 -3.318 20.771 1.00 97.69 102 MET A CA 1
ATOM 786 C C . MET A 1 102 ? -21.887 -3.729 22.176 1.00 97.69 102 MET A C 1
ATOM 788 O O . MET A 1 102 ? -22.731 -4.039 23.021 1.00 97.69 102 MET A O 1
ATOM 792 N N . MET A 1 103 ? -20.582 -3.720 22.451 1.00 97.31 103 MET A N 1
ATOM 793 C CA . MET A 1 103 ? -20.034 -4.061 23.764 1.00 97.31 103 MET A CA 1
ATOM 794 C C . MET A 1 103 ? -20.420 -3.036 24.832 1.00 97.31 103 MET A C 1
ATOM 796 O O . MET A 1 103 ? -20.871 -3.435 25.907 1.00 97.31 103 MET A O 1
ATOM 800 N N . THR A 1 104 ? -20.306 -1.736 24.549 1.00 96.88 104 THR A N 1
ATOM 801 C CA . THR A 1 104 ? -20.693 -0.671 25.490 1.00 96.88 104 THR A CA 1
ATOM 802 C C . THR A 1 104 ? -22.190 -0.724 25.789 1.00 96.88 104 THR A C 1
ATOM 804 O O . THR A 1 104 ? -22.572 -0.784 26.958 1.00 96.88 104 THR A O 1
ATOM 807 N N . ALA A 1 105 ? -23.034 -0.843 24.758 1.00 97.12 105 ALA A N 1
ATOM 808 C CA . ALA A 1 105 ? -24.480 -0.987 24.919 1.00 97.12 105 ALA A CA 1
ATOM 809 C C . ALA A 1 105 ? -24.853 -2.241 25.729 1.00 97.12 105 ALA A C 1
ATOM 811 O O . ALA A 1 105 ? -25.711 -2.192 26.613 1.00 97.12 105 ALA A O 1
ATOM 812 N N . SER A 1 106 ? -24.180 -3.367 25.474 1.00 96.50 106 SER A N 1
ATOM 813 C CA . SER A 1 106 ? -24.402 -4.612 26.215 1.00 96.50 106 SER A CA 1
ATOM 814 C C . SER A 1 106 ? -24.010 -4.478 27.689 1.00 96.50 106 SER A C 1
ATOM 816 O O . SER A 1 106 ? -24.768 -4.898 28.565 1.00 96.50 106 SER A O 1
ATOM 818 N N . LEU A 1 107 ? -22.858 -3.869 27.990 1.00 96.12 107 LEU A N 1
ATOM 819 C CA . LEU A 1 107 ? -22.390 -3.647 29.361 1.00 96.12 107 LEU A CA 1
ATOM 820 C C . LEU A 1 107 ? -23.342 -2.737 30.141 1.00 96.12 107 LEU A C 1
ATOM 822 O O . LEU A 1 107 ? -23.770 -3.100 31.240 1.00 96.12 107 LEU A O 1
ATOM 826 N N . GLU A 1 108 ? -23.735 -1.602 29.567 1.00 96.06 108 GLU A N 1
ATOM 827 C CA . GLU A 1 108 ? -24.691 -0.685 30.191 1.00 96.06 108 GLU A CA 1
ATOM 828 C C . GLU A 1 108 ? -26.040 -1.358 30.436 1.00 96.06 108 GLU A C 1
ATOM 830 O O . GLU A 1 108 ? -26.602 -1.263 31.533 1.00 96.06 108 GLU A O 1
ATOM 835 N N . TYR A 1 109 ? -26.539 -2.109 29.452 1.00 96.19 109 TYR A N 1
ATOM 836 C CA . TYR A 1 109 ? -27.796 -2.830 29.576 1.00 96.19 109 TYR A CA 1
ATOM 837 C C . TYR A 1 109 ? -27.745 -3.875 30.695 1.00 96.19 109 TYR A C 1
ATOM 839 O O . TYR A 1 109 ? -28.673 -3.955 31.506 1.00 96.19 109 TYR A O 1
ATOM 847 N N . LEU A 1 110 ? -26.661 -4.651 30.797 1.00 94.94 110 LEU A N 1
ATOM 848 C CA . LEU A 1 110 ? -26.486 -5.650 31.854 1.00 94.94 110 LEU A CA 1
ATOM 849 C C . LEU A 1 110 ? -26.359 -5.006 33.240 1.00 94.94 110 LEU A C 1
ATOM 851 O O . LEU A 1 110 ? -26.980 -5.493 34.191 1.00 94.94 110 LEU A O 1
ATOM 855 N N . VAL A 1 111 ? -25.614 -3.905 33.368 1.00 95.44 111 VAL A N 1
ATOM 856 C CA . VAL A 1 111 ? -25.472 -3.159 34.628 1.00 95.44 111 VAL A CA 1
ATOM 857 C C . VAL A 1 111 ? -26.814 -2.573 35.055 1.00 95.44 111 VAL A C 1
ATOM 859 O O . VAL A 1 111 ? -27.274 -2.843 36.166 1.00 95.44 111 VAL A O 1
ATOM 862 N N . GLN A 1 112 ? -27.508 -1.855 34.171 1.00 94.06 112 GLN A N 1
ATOM 863 C CA . GLN A 1 112 ? -28.819 -1.281 34.473 1.00 94.06 112 GLN A CA 1
ATOM 864 C C . GLN A 1 112 ? -29.862 -2.362 34.764 1.00 94.06 112 GLN A C 1
ATOM 866 O O . GLN A 1 112 ? -30.671 -2.207 35.678 1.00 94.06 112 GLN A O 1
ATOM 871 N N . ARG A 1 113 ? -29.843 -3.489 34.040 1.00 94.12 113 ARG A N 1
ATOM 872 C CA . ARG A 1 113 ? -30.720 -4.635 34.316 1.00 94.12 113 ARG A CA 1
ATOM 873 C C . ARG A 1 113 ? -30.440 -5.229 35.697 1.00 94.12 113 ARG A C 1
ATOM 875 O O . ARG A 1 113 ? -31.390 -5.463 36.442 1.00 94.12 113 ARG A O 1
ATOM 882 N N . LYS A 1 114 ? -29.173 -5.415 36.086 1.00 93.56 114 LYS A N 1
ATOM 883 C CA . LYS A 1 114 ? -28.812 -5.876 37.439 1.00 93.56 114 LYS A CA 1
ATOM 884 C C . LYS A 1 114 ? -29.223 -4.875 38.520 1.00 93.56 114 LYS A C 1
ATOM 886 O O . LYS A 1 114 ? -29.787 -5.293 39.530 1.00 93.56 114 LYS A O 1
ATOM 891 N N . LEU A 1 115 ? -28.990 -3.578 38.315 1.00 92.00 115 LEU A N 1
ATOM 892 C CA . LEU A 1 115 ? -29.382 -2.526 39.259 1.00 92.00 115 LEU A CA 1
ATOM 893 C C . LEU A 1 115 ? -30.906 -2.461 39.432 1.00 92.00 115 LEU A C 1
ATOM 895 O O . LEU A 1 115 ? -31.386 -2.432 40.564 1.00 92.00 115 LEU A O 1
ATOM 899 N N . ARG A 1 116 ? -31.676 -2.522 38.338 1.00 90.69 116 ARG A N 1
ATOM 900 C CA . ARG A 1 116 ? -33.148 -2.581 38.376 1.00 90.69 116 ARG A CA 1
ATOM 901 C C . ARG A 1 116 ? -33.650 -3.821 39.120 1.00 90.69 116 ARG A C 1
ATOM 903 O O . ARG A 1 116 ? -34.528 -3.695 39.968 1.00 90.69 116 ARG A O 1
ATOM 910 N N . ASN A 1 117 ? -33.072 -4.995 38.864 1.00 91.06 117 ASN A N 1
ATOM 911 C CA . ASN A 1 117 ? -33.452 -6.227 39.561 1.00 91.06 117 ASN A CA 1
ATOM 912 C C . ASN A 1 117 ? -33.137 -6.160 41.062 1.00 91.06 117 ASN A C 1
ATOM 914 O O . ASN A 1 117 ? -33.969 -6.547 41.877 1.00 91.06 117 ASN A O 1
ATOM 918 N N . ARG A 1 118 ? -31.973 -5.616 41.445 1.00 90.75 118 ARG A N 1
ATOM 919 C CA . ARG A 1 118 ? -31.625 -5.405 42.858 1.00 90.75 118 ARG A CA 1
ATOM 920 C C . ARG A 1 118 ? -32.583 -4.441 43.551 1.00 90.75 118 ARG A C 1
ATOM 922 O O . ARG A 1 118 ? -32.984 -4.725 44.671 1.00 90.75 118 ARG A O 1
ATOM 929 N N . ARG A 1 119 ? -32.988 -3.348 42.893 1.00 88.25 119 ARG A N 1
ATOM 930 C CA . ARG A 1 119 ? -33.987 -2.415 43.443 1.00 88.25 119 ARG A CA 1
ATOM 931 C C . ARG A 1 119 ? -35.323 -3.109 43.708 1.00 88.25 119 ARG A C 1
ATOM 933 O O . ARG A 1 119 ? -35.828 -2.983 44.813 1.00 88.25 119 ARG A O 1
ATOM 940 N N . LYS A 1 120 ? -35.828 -3.913 42.765 1.00 87.62 120 LYS A N 1
ATOM 941 C CA . LYS A 1 120 ? -37.072 -4.683 42.954 1.00 87.62 120 LYS A CA 1
ATOM 942 C C . LYS A 1 120 ? -36.992 -5.647 44.138 1.00 87.62 120 LYS A C 1
ATOM 944 O O . LYS A 1 120 ? -37.888 -5.651 44.966 1.00 87.62 120 LYS A O 1
ATOM 949 N N . ILE A 1 121 ? -35.895 -6.399 44.260 1.00 87.62 121 ILE A N 1
ATOM 950 C CA . ILE A 1 121 ? -35.694 -7.333 45.381 1.00 87.62 121 ILE A CA 1
ATOM 951 C C . ILE A 1 121 ? -35.587 -6.581 46.717 1.00 87.62 121 ILE A C 1
ATOM 953 O O . ILE A 1 121 ? -36.107 -7.043 47.726 1.00 87.62 121 ILE A O 1
ATOM 957 N N . LEU A 1 122 ? -34.922 -5.421 46.750 1.00 86.88 122 LEU A N 1
ATOM 958 C CA . LEU A 1 122 ? -34.831 -4.594 47.958 1.00 86.88 122 LEU A CA 1
ATOM 959 C C . LEU A 1 122 ? -36.179 -3.972 48.336 1.00 86.88 122 LEU A C 1
ATOM 961 O O . LEU A 1 122 ? -36.487 -3.894 49.521 1.00 86.88 122 LEU A O 1
ATOM 965 N N . GLU A 1 123 ? -36.986 -3.554 47.360 1.00 84.62 123 GLU A N 1
ATOM 966 C CA . GLU A 1 123 ? -38.350 -3.072 47.595 1.00 84.62 123 GLU A CA 1
ATOM 967 C C . GLU A 1 123 ? -39.276 -4.192 48.064 1.00 84.62 123 GLU A C 1
ATOM 969 O O . GLU A 1 123 ? -40.034 -3.994 49.008 1.00 84.62 123 GLU A O 1
ATOM 974 N N . GLU A 1 124 ? -39.170 -5.385 47.482 1.00 85.94 124 GLU A N 1
ATOM 975 C CA . GLU A 1 124 ? -39.897 -6.573 47.928 1.00 85.94 124 GLU A CA 1
ATOM 976 C C . GLU A 1 124 ? -39.480 -6.975 49.349 1.00 85.94 124 GLU A C 1
ATOM 978 O O . GLU A 1 124 ? -40.334 -7.205 50.203 1.00 85.94 124 GLU A O 1
ATOM 983 N N . LYS A 1 125 ? -38.178 -6.930 49.662 1.00 79.00 125 LYS A N 1
ATOM 984 C CA . LYS A 1 125 ? -37.664 -7.144 51.022 1.00 79.00 125 LYS A CA 1
ATOM 985 C C . LYS A 1 125 ? -38.127 -6.052 51.993 1.00 79.00 125 LYS A C 1
ATOM 987 O O . LYS A 1 125 ? -38.465 -6.374 53.126 1.00 79.00 125 LYS A O 1
ATOM 992 N N . ARG A 1 126 ? -38.199 -4.784 51.561 1.00 78.12 126 ARG A N 1
ATOM 993 C CA . ARG A 1 126 ? -38.770 -3.671 52.346 1.00 78.12 126 ARG A CA 1
ATOM 994 C C . ARG A 1 126 ? -40.258 -3.902 52.620 1.00 78.12 126 ARG A C 1
ATOM 996 O O . ARG A 1 126 ? -40.696 -3.656 53.733 1.00 78.12 126 ARG A O 1
ATOM 1003 N N . ARG A 1 127 ? -41.022 -4.392 51.638 1.00 75.69 127 ARG A N 1
ATOM 1004 C CA . ARG A 1 127 ? -42.451 -4.717 51.790 1.00 75.69 127 ARG A CA 1
ATOM 1005 C C . ARG A 1 127 ? -42.685 -5.928 52.691 1.00 75.69 127 ARG A C 1
ATOM 1007 O O . ARG A 1 127 ? -43.659 -5.944 53.427 1.00 75.69 127 ARG A O 1
ATOM 1014 N N . SER A 1 128 ? -41.796 -6.919 52.635 1.00 72.31 128 SER A N 1
ATOM 1015 C CA . SER A 1 128 ? -41.816 -8.083 53.526 1.00 72.31 128 SER A CA 1
ATOM 1016 C C . SER A 1 128 ? -41.435 -7.728 54.966 1.00 72.31 128 SER A C 1
ATOM 1018 O O . SER A 1 128 ? -41.835 -8.444 55.881 1.00 72.31 128 SER A O 1
ATOM 1020 N N . TYR A 1 129 ? -40.680 -6.647 55.182 1.00 65.62 129 TYR A N 1
ATOM 1021 C CA . TYR A 1 129 ? -40.389 -6.099 56.507 1.00 65.62 129 TYR A CA 1
ATOM 1022 C C . TYR A 1 129 ? -41.558 -5.214 56.971 1.00 65.62 129 TYR A C 1
ATOM 1024 O O . TYR A 1 129 ? -41.426 -4.004 57.149 1.00 65.62 129 TYR A O 1
ATOM 1032 N N . THR A 1 130 ? -42.737 -5.812 57.139 1.00 63.62 130 THR A N 1
ATOM 1033 C CA . THR A 1 130 ? -43.810 -5.193 57.925 1.00 63.62 130 THR A CA 1
ATOM 1034 C C . THR A 1 130 ? -43.258 -4.999 59.337 1.00 63.62 130 THR A C 1
ATOM 1036 O O . THR A 1 130 ? -42.761 -5.957 59.931 1.00 63.62 130 THR A O 1
ATOM 1039 N N . MET A 1 131 ? -43.251 -3.761 59.843 1.00 65.31 131 MET A N 1
ATOM 1040 C CA . MET A 1 131 ? -42.794 -3.479 61.208 1.00 65.31 131 MET A CA 1
ATOM 1041 C C . MET A 1 131 ? -43.553 -4.380 62.197 1.00 65.31 131 MET A C 1
ATOM 1043 O O . MET A 1 131 ? -44.773 -4.485 62.067 1.00 65.31 131 MET A O 1
ATOM 1047 N N . PRO A 1 132 ? -42.876 -5.021 63.170 1.00 67.62 132 PRO A N 1
ATOM 1048 C CA . PRO A 1 132 ? -43.566 -5.620 64.305 1.00 67.62 132 PRO A CA 1
ATOM 1049 C C . PRO A 1 132 ? -44.416 -4.541 64.976 1.00 67.62 132 PRO A C 1
ATOM 1051 O O . PRO A 1 132 ? -43.928 -3.421 65.161 1.00 67.62 132 PRO A O 1
ATOM 1054 N N . ASP A 1 133 ? -45.668 -4.867 65.298 1.00 68.69 133 ASP A N 1
ATOM 1055 C CA . ASP A 1 133 ? -46.599 -3.924 65.913 1.00 68.69 133 ASP A CA 1
ATOM 1056 C C . ASP A 1 133 ? -45.955 -3.232 67.128 1.00 68.69 133 ASP A C 1
ATOM 1058 O O . ASP A 1 133 ? -45.298 -3.896 67.943 1.00 68.69 133 ASP A O 1
ATOM 1062 N N . PRO A 1 134 ? -46.110 -1.901 67.269 1.00 74.94 134 PRO A N 1
ATOM 1063 C CA . PRO A 1 134 ? -45.604 -1.198 68.436 1.00 74.94 134 PRO A CA 1
ATOM 1064 C C . PRO A 1 134 ? -46.255 -1.779 69.703 1.00 74.94 134 PRO A C 1
ATOM 1066 O O . PRO A 1 134 ? -47.464 -2.033 69.706 1.00 74.94 134 PRO A O 1
ATOM 1069 N N . PRO A 1 135 ? -45.491 -1.992 70.794 1.00 76.94 135 PRO A N 1
ATOM 1070 C CA . PRO A 1 135 ? -46.064 -2.480 72.040 1.00 76.94 135 PRO A CA 1
ATOM 1071 C C . PRO A 1 135 ? -47.161 -1.517 72.523 1.00 76.94 135 PRO A C 1
ATOM 1073 O O . PRO A 1 135 ? -47.012 -0.297 72.380 1.00 76.94 135 PRO A O 1
ATOM 1076 N N . PRO A 1 136 ? -48.269 -2.039 73.085 1.00 77.88 136 PRO A N 1
ATOM 1077 C CA . PRO A 1 136 ? -49.401 -1.217 73.486 1.00 77.88 136 PRO A CA 1
ATOM 1078 C C . PRO A 1 136 ? -48.957 -0.146 74.493 1.00 77.88 136 PRO A C 1
ATOM 1080 O O . PRO A 1 136 ? -48.142 -0.436 75.378 1.00 77.88 136 PRO A O 1
ATOM 1083 N N . PRO A 1 137 ? -49.483 1.089 74.391 1.00 76.06 137 PRO A N 1
ATOM 1084 C CA . PRO A 1 137 ? -49.131 2.144 75.324 1.00 76.06 137 PRO A CA 1
ATOM 1085 C C . PRO A 1 137 ? -49.518 1.720 76.748 1.00 76.06 137 PRO A C 1
ATOM 1087 O O . PRO A 1 137 ? -50.600 1.154 76.951 1.00 76.06 137 PRO A O 1
ATOM 1090 N N . PRO A 1 138 ? -48.678 1.998 77.760 1.00 74.00 138 PRO A N 1
ATOM 1091 C CA . PRO A 1 138 ? -49.053 1.738 79.139 1.00 74.00 138 PRO A CA 1
ATOM 1092 C C . PRO A 1 138 ? -50.309 2.550 79.470 1.00 74.00 138 PRO A C 1
ATOM 1094 O O . PRO A 1 138 ? -50.355 3.760 79.233 1.00 74.00 138 PRO A O 1
ATOM 1097 N N . ARG A 1 139 ? -51.338 1.884 80.018 1.00 59.94 139 ARG A N 1
ATOM 1098 C CA . ARG A 1 139 ? -52.538 2.545 80.553 1.00 59.94 139 ARG A CA 1
ATOM 1099 C C . ARG A 1 139 ? -52.089 3.599 81.564 1.00 59.94 139 ARG A C 1
ATOM 1101 O O . ARG A 1 139 ? -51.722 3.261 82.689 1.00 59.94 139 ARG A O 1
ATOM 1108 N N . ARG A 1 140 ? -52.132 4.878 81.179 1.00 58.09 140 ARG A N 1
ATOM 1109 C CA . ARG A 1 140 ? -52.049 5.970 82.148 1.00 58.09 140 ARG A CA 1
ATOM 1110 C C . ARG A 1 140 ? -53.256 5.823 83.069 1.00 58.09 140 ARG A C 1
ATOM 1112 O O . ARG A 1 140 ? -54.394 5.874 82.610 1.00 58.09 140 ARG A O 1
ATOM 1119 N N . LYS A 1 141 ? -53.005 5.588 84.357 1.00 52.62 141 LYS A N 1
ATOM 1120 C CA . LYS A 1 141 ? -54.017 5.827 85.386 1.00 52.62 141 LYS A CA 1
ATOM 1121 C C . LYS A 1 141 ? -54.352 7.314 85.303 1.00 52.62 141 LYS A C 1
ATOM 1123 O O . LYS A 1 141 ? -53.437 8.131 85.396 1.00 52.62 141 LYS A O 1
ATOM 1128 N N . CYS A 1 142 ? -55.619 7.656 85.081 1.00 52.00 142 CYS A N 1
ATOM 1129 C CA . CYS A 1 142 ? -56.082 9.010 85.344 1.00 52.00 142 CYS A CA 1
ATOM 1130 C C . CYS A 1 142 ? -55.843 9.252 86.835 1.00 52.00 142 CYS A C 1
ATOM 1132 O O . CYS A 1 142 ? -56.456 8.601 87.678 1.00 52.00 142 CYS A O 1
ATOM 1134 N N . PHE A 1 143 ? -54.849 10.080 87.135 1.00 46.38 143 PHE A N 1
ATOM 1135 C CA . PHE A 1 143 ? -54.665 10.639 88.457 1.00 46.38 143 PHE A CA 1
ATOM 1136 C C . PHE A 1 143 ? -55.543 11.884 88.477 1.00 46.38 143 PHE A C 1
ATOM 1138 O O . PHE A 1 143 ? -55.236 12.859 87.791 1.00 46.38 143 PHE A O 1
ATOM 1145 N N . ASP A 1 144 ? -56.677 11.781 89.168 1.00 53.66 144 ASP A N 1
ATOM 1146 C CA . ASP A 1 144 ? -57.466 12.930 89.595 1.00 53.66 144 ASP A CA 1
ATOM 1147 C C . ASP A 1 144 ? -56.532 13.930 90.271 1.00 53.66 144 ASP A C 1
ATOM 1149 O O . ASP A 1 144 ? -55.821 13.594 91.221 1.00 53.66 144 ASP A O 1
ATOM 1153 N N . SER A 1 145 ? -56.500 15.152 89.760 1.00 49.91 145 SER A N 1
ATOM 1154 C CA . SER A 1 145 ? -56.040 16.312 90.511 1.00 49.91 145 SER A CA 1
ATOM 1155 C C . SER A 1 145 ? -56.696 17.539 89.911 1.00 49.91 145 SER A C 1
ATOM 1157 O O . SER A 1 145 ? -56.399 17.948 88.787 1.00 49.91 145 SER A O 1
ATOM 1159 N N . ASP A 1 146 ? -57.638 18.034 90.699 1.00 42.44 146 ASP A N 1
ATOM 1160 C CA . ASP A 1 146 ? -58.433 19.231 90.543 1.00 42.44 146 ASP A CA 1
ATOM 1161 C C . ASP A 1 146 ? -57.668 20.451 90.013 1.00 42.44 146 ASP A C 1
ATOM 1163 O O . ASP A 1 146 ? -56.495 20.697 90.312 1.00 42.44 146 ASP A O 1
ATOM 1167 N N . LEU A 1 147 ? -58.416 21.246 89.247 1.00 58.25 147 LEU A N 1
ATOM 1168 C CA . LEU A 1 147 ? -58.185 22.665 89.018 1.00 58.25 147 LEU A CA 1
ATOM 1169 C C . LEU A 1 147 ? -57.901 23.375 90.350 1.00 58.25 147 LEU A C 1
ATOM 1171 O O . LEU A 1 147 ? -58.774 23.402 91.205 1.00 58.25 147 LEU A O 1
ATOM 1175 N N . ASP A 1 148 ? -56.742 24.024 90.471 1.00 43.50 148 ASP A N 1
ATOM 1176 C CA . ASP A 1 148 ? -56.663 25.413 90.948 1.00 43.50 148 ASP A CA 1
ATOM 1177 C C . ASP A 1 148 ? -55.213 25.913 90.976 1.00 43.50 148 ASP A C 1
ATOM 1179 O O . ASP A 1 148 ? -54.459 25.633 91.910 1.00 43.50 148 ASP A O 1
ATOM 1183 N N . ARG A 1 149 ? -54.821 26.726 89.980 1.00 40.12 149 ARG A N 1
ATOM 1184 C CA . ARG A 1 149 ? -53.900 27.851 90.225 1.00 40.12 149 ARG A CA 1
ATOM 1185 C C . ARG A 1 149 ? -53.875 28.868 89.076 1.00 40.12 149 ARG A C 1
ATOM 1187 O O . ARG A 1 149 ? -53.410 28.534 87.987 1.00 40.12 149 ARG A O 1
ATOM 1194 N N . PRO A 1 150 ? -54.283 30.128 89.308 1.00 48.75 150 PRO A N 1
ATOM 1195 C CA . PRO A 1 150 ? -54.036 31.222 88.383 1.00 48.75 150 PRO A CA 1
ATOM 1196 C C . PRO A 1 150 ? -52.799 32.059 88.769 1.00 48.75 150 PRO A C 1
ATOM 1198 O O . PRO A 1 150 ? -52.304 32.015 89.894 1.00 48.75 150 PRO A O 1
ATOM 1201 N N . ALA A 1 151 ? -52.399 32.884 87.796 1.00 43.34 151 ALA A N 1
ATOM 1202 C CA . ALA A 1 151 ? -51.573 34.094 87.871 1.00 43.34 151 ALA A CA 1
ATOM 1203 C C . ALA A 1 151 ? -50.042 33.972 88.065 1.00 43.34 151 ALA A C 1
ATOM 1205 O O . ALA A 1 151 ? -49.533 33.837 89.173 1.00 43.34 151 ALA A O 1
ATOM 1206 N N . GLY A 1 152 ? -49.317 34.310 86.988 1.00 37.16 152 GLY A N 1
ATOM 1207 C CA . GLY A 1 152 ? -48.449 35.493 87.033 1.00 37.16 152 GLY A CA 1
ATOM 1208 C C . GLY A 1 152 ? -46.974 35.335 86.638 1.00 37.16 152 GLY A C 1
ATOM 1209 O O . GLY A 1 152 ? -46.276 34.466 87.141 1.00 37.16 152 GLY A O 1
ATOM 1210 N N . ARG A 1 153 ? -46.516 36.350 85.880 1.00 36.44 153 ARG A N 1
ATOM 1211 C CA . ARG A 1 153 ? -45.148 36.914 85.784 1.00 36.44 153 ARG A CA 1
ATOM 1212 C C . ARG A 1 153 ? -44.081 36.160 84.953 1.00 36.44 153 ARG A C 1
ATOM 1214 O O . ARG A 1 153 ? -43.601 35.108 85.347 1.00 36.44 153 ARG A O 1
ATOM 1221 N N . GLY A 1 154 ? -43.632 36.794 83.854 1.00 43.84 154 GLY A N 1
ATOM 1222 C CA . GLY A 1 154 ? -42.271 36.618 83.287 1.00 43.84 154 GLY A CA 1
ATOM 1223 C C . GLY A 1 154 ? -41.192 37.229 84.213 1.00 43.84 154 GLY A C 1
ATOM 1224 O O . GLY A 1 154 ? -41.573 37.640 85.314 1.00 43.84 154 GLY A O 1
ATOM 1225 N N . PRO A 1 155 ? -39.892 37.368 83.840 1.00 52.69 155 PRO A N 1
ATOM 1226 C CA . PRO A 1 155 ? -39.308 37.555 82.495 1.00 52.69 155 PRO A CA 1
ATOM 1227 C C . PRO A 1 155 ? -38.021 36.711 82.251 1.00 52.69 155 PRO A C 1
ATOM 1229 O O . PRO A 1 155 ? -37.672 35.875 83.076 1.00 52.69 155 PRO A O 1
ATOM 1232 N N . GLY A 1 156 ? -37.270 36.964 81.167 1.00 37.12 156 GLY A N 1
ATOM 1233 C CA . GLY A 1 156 ? -35.841 36.605 81.125 1.00 37.12 156 GLY A CA 1
ATOM 1234 C C . GLY A 1 156 ? -35.270 36.344 79.735 1.00 37.12 156 GLY A C 1
ATOM 1235 O O . GLY A 1 156 ? -35.329 35.225 79.241 1.00 37.12 156 GLY A O 1
ATOM 1236 N N . TRP A 1 157 ? -34.698 37.381 79.127 1.00 39.38 157 TRP A N 1
ATOM 1237 C CA . TRP A 1 157 ? -33.750 37.265 78.020 1.00 39.38 157 TRP A CA 1
ATOM 1238 C C . TRP A 1 157 ? -32.399 36.831 78.590 1.00 39.38 157 TRP A C 1
ATOM 1240 O O . TRP A 1 157 ? -31.983 37.452 79.559 1.00 39.38 157 TRP A O 1
ATOM 1250 N N . GLU A 1 158 ? -31.711 35.857 77.984 1.00 42.72 158 GLU A N 1
ATOM 1251 C CA . GLU A 1 158 ? -30.240 35.844 77.884 1.00 42.72 158 GLU A CA 1
ATOM 1252 C C . GLU A 1 158 ? -29.746 34.750 76.912 1.00 42.72 158 GLU A C 1
ATOM 1254 O O . GLU A 1 158 ? -29.731 33.563 77.211 1.00 42.72 158 GLU A O 1
ATOM 1259 N N . ASN A 1 159 ? -29.429 35.209 75.697 1.00 41.22 159 ASN A N 1
ATOM 1260 C CA . ASN A 1 159 ? -28.260 34.933 74.846 1.00 41.22 159 ASN A CA 1
ATOM 1261 C C . ASN A 1 159 ? -27.606 33.536 74.800 1.00 41.22 159 ASN A C 1
ATOM 1263 O O . ASN A 1 159 ? -27.153 33.001 75.807 1.00 41.22 159 ASN A O 1
ATOM 1267 N N . GLY A 1 160 ? -27.320 33.076 73.570 1.00 34.53 160 GLY A N 1
ATOM 1268 C CA . GLY A 1 160 ? -26.224 32.129 73.341 1.00 34.53 160 GLY A CA 1
ATOM 1269 C C . GLY A 1 160 ? -26.027 31.599 71.913 1.00 34.53 160 GLY A C 1
ATOM 1270 O O . GLY A 1 160 ? -26.420 30.479 71.634 1.00 34.53 160 GLY A O 1
ATOM 1271 N N . TYR A 1 161 ? -25.321 32.377 71.083 1.00 39.31 161 TYR A N 1
ATOM 1272 C CA . TYR A 1 161 ? -24.357 31.949 70.043 1.00 39.31 161 TYR A CA 1
ATOM 1273 C C . TYR A 1 161 ? -24.827 31.286 68.723 1.00 39.31 161 TYR A C 1
ATOM 1275 O O . TYR A 1 161 ? -25.014 30.081 68.608 1.00 39.31 161 TYR A O 1
ATOM 1283 N N . THR A 1 162 ? -24.902 32.145 67.697 1.00 39.66 162 THR A N 1
ATOM 1284 C CA . THR A 1 162 ? -24.210 32.092 66.384 1.00 39.66 162 THR A CA 1
ATOM 1285 C C . THR A 1 162 ? -23.725 30.751 65.817 1.00 39.66 162 THR A C 1
ATOM 1287 O O . THR A 1 162 ? -22.781 30.179 66.350 1.00 39.66 162 THR A O 1
ATOM 1290 N N . TYR A 1 163 ? -24.196 30.416 64.608 1.00 39.69 163 TYR A N 1
ATOM 1291 C CA . TYR A 1 163 ? -23.370 29.858 63.525 1.00 39.69 163 TYR A CA 1
ATOM 1292 C C . TYR A 1 163 ? -23.878 30.376 62.164 1.00 39.69 163 TYR A C 1
ATOM 1294 O O . TYR A 1 163 ? -24.953 29.999 61.712 1.00 39.69 163 TYR A O 1
ATOM 1302 N N . GLU A 1 164 ? -23.080 31.231 61.523 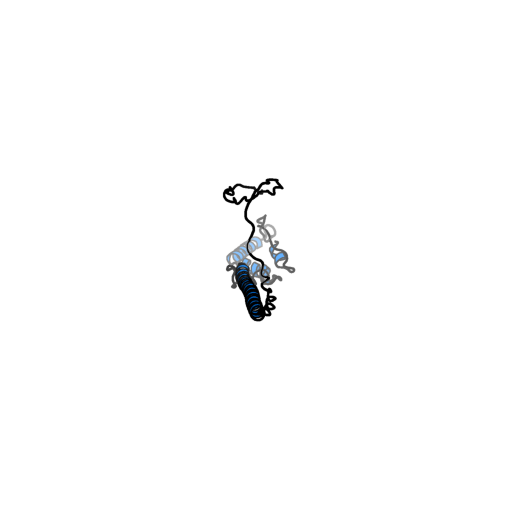1.00 44.91 164 GLU A N 1
ATOM 1303 C CA . GLU A 1 164 ? -22.967 31.342 60.060 1.00 44.91 164 GLU A CA 1
ATOM 1304 C C . GLU A 1 164 ? -21.544 30.877 59.711 1.00 44.91 164 GLU A C 1
ATOM 1306 O O . GLU A 1 164 ? -20.614 31.156 60.479 1.00 44.91 164 GLU A O 1
ATOM 1311 N N . PRO A 1 165 ? -21.366 30.112 58.621 1.00 43.22 165 PRO A N 1
ATOM 1312 C CA . PRO A 1 165 ? -20.943 30.779 57.390 1.00 43.22 165 PRO A CA 1
ATOM 1313 C C . PRO A 1 165 ? -21.586 30.232 56.100 1.00 43.22 165 PRO A C 1
ATOM 1315 O O . PRO A 1 165 ? -21.611 29.025 55.857 1.00 43.22 165 PRO A O 1
ATOM 1318 N N . SER A 1 166 ? -22.056 31.162 55.263 1.00 44.44 166 SER A N 1
ATOM 1319 C CA . SER A 1 166 ? -21.761 31.310 53.822 1.00 44.44 166 SER A CA 1
ATOM 1320 C C . SER A 1 166 ? -20.893 30.206 53.173 1.00 44.44 166 SER A C 1
ATOM 1322 O O . SER A 1 166 ? -19.779 29.904 53.591 1.00 44.44 166 SER A O 1
ATOM 1324 N N . THR A 1 167 ? -21.315 29.581 52.072 1.00 40.50 167 THR A N 1
ATOM 1325 C CA . THR A 1 167 ? -21.319 30.205 50.740 1.00 40.50 167 THR A CA 1
ATOM 1326 C C . THR A 1 167 ? -22.130 29.359 49.745 1.00 40.50 167 THR A C 1
ATOM 1328 O O . THR A 1 167 ? -21.692 28.304 49.292 1.00 40.50 167 THR A O 1
ATOM 1331 N N . GLU A 1 168 ? -23.308 29.854 49.364 1.00 43.69 168 GLU A N 1
ATOM 1332 C CA . GLU A 1 168 ? -23.868 29.644 48.026 1.00 43.69 168 GLU A CA 1
ATOM 1333 C C . GLU A 1 168 ? -23.127 30.582 47.067 1.00 43.69 168 GLU A C 1
ATOM 1335 O O . GLU A 1 168 ? -23.140 31.794 47.262 1.00 43.69 168 GLU A O 1
ATOM 1340 N N . MET A 1 169 ? -22.492 30.028 46.037 1.00 43.97 169 MET A N 1
ATOM 1341 C CA . MET A 1 169 ? -22.146 30.737 44.804 1.00 43.97 169 MET A CA 1
ATOM 1342 C C . MET A 1 169 ? -22.431 29.781 43.648 1.00 43.97 169 MET A C 1
ATOM 1344 O O . MET A 1 169 ? -21.547 29.145 43.077 1.00 43.97 169 MET A O 1
ATOM 1348 N N . GLU A 1 170 ? -23.714 29.675 43.326 1.00 44.03 170 GLU A N 1
ATOM 1349 C CA . GLU A 1 170 ? -24.143 29.392 41.969 1.00 44.03 170 GLU A CA 1
ATOM 1350 C C . GLU A 1 170 ? -23.857 30.640 41.126 1.00 44.03 170 GLU A C 1
ATOM 1352 O O . GLU A 1 170 ? -24.546 31.645 41.260 1.00 44.03 170 GLU A O 1
ATOM 1357 N N . GLN A 1 171 ? -22.814 30.596 40.292 1.00 36.22 171 GLN A N 1
ATOM 1358 C CA . GLN A 1 171 ? -22.744 31.350 39.034 1.00 36.22 171 GLN A CA 1
ATOM 1359 C C . GLN A 1 171 ? -21.571 30.851 38.178 1.00 36.22 171 GLN A C 1
ATOM 1361 O O . GLN A 1 171 ? -20.495 31.438 38.123 1.00 36.22 171 GLN A O 1
ATOM 1366 N N . GLN A 1 172 ? -21.794 29.749 37.463 1.00 40.09 172 GLN A N 1
ATOM 1367 C CA . GLN A 1 172 ? -21.069 29.464 36.226 1.00 40.09 172 GLN A CA 1
ATOM 1368 C C . GLN A 1 172 ? -21.991 29.777 35.051 1.00 40.09 172 GLN A C 1
ATOM 1370 O O . GLN A 1 172 ? -22.678 28.921 34.503 1.00 40.09 172 GLN A O 1
ATOM 1375 N N . ASN A 1 173 ? -22.013 31.057 34.698 1.00 42.97 173 ASN A N 1
ATOM 1376 C CA . ASN A 1 173 ? -22.343 31.536 33.366 1.00 42.97 173 ASN A CA 1
ATOM 1377 C C . ASN A 1 173 ? -21.484 32.776 33.092 1.00 42.97 173 ASN A C 1
ATOM 1379 O O . ASN A 1 173 ? -21.325 33.611 33.975 1.00 42.97 173 ASN A O 1
ATOM 1383 N N . LEU A 1 174 ? -20.983 32.867 31.857 1.00 41.38 174 LEU A N 1
ATOM 1384 C CA . LEU A 1 174 ? -19.974 33.792 31.315 1.00 41.38 174 LEU A CA 1
ATOM 1385 C C . LEU A 1 174 ? -18.508 33.429 31.609 1.00 41.38 174 LEU A C 1
ATOM 1387 O O . LEU A 1 174 ? -17.939 33.855 32.604 1.00 41.38 174 LEU A O 1
ATOM 1391 N N . MET A 1 175 ? -17.858 32.736 30.668 1.00 36.25 175 MET A N 1
ATOM 1392 C CA . MET A 1 175 ? -16.903 33.399 29.764 1.00 36.25 175 MET A CA 1
ATOM 1393 C C . MET A 1 175 ? -16.486 32.432 28.640 1.00 36.25 175 MET A C 1
ATOM 1395 O O . MET A 1 175 ? -16.110 31.290 28.894 1.00 36.25 175 MET A O 1
ATOM 1399 N N . SER A 1 176 ? -16.598 32.899 27.399 1.00 40.56 176 SER A N 1
ATOM 1400 C CA . SER A 1 176 ? -16.166 32.258 26.152 1.00 40.56 176 SER A CA 1
ATOM 1401 C C . SER A 1 176 ? -14.693 31.819 26.164 1.00 40.56 176 SER A C 1
ATOM 1403 O O . SER A 1 176 ? -13.876 32.504 26.775 1.00 40.56 176 SER A O 1
ATOM 1405 N N . PRO A 1 177 ? -14.297 30.785 25.402 1.00 39.44 177 PRO A N 1
ATOM 1406 C CA . PRO A 1 177 ?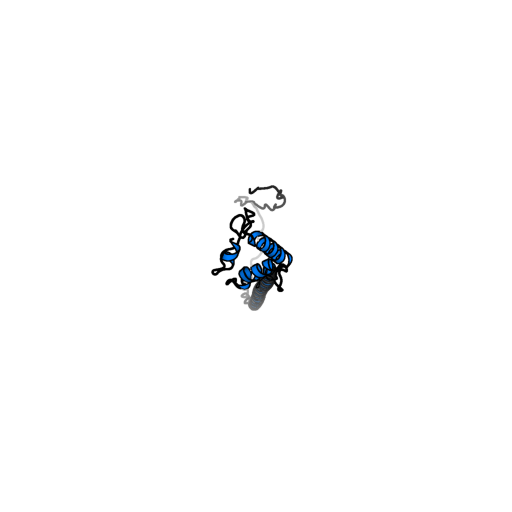 -12.935 30.685 24.904 1.00 39.44 177 PRO A CA 1
ATOM 1407 C C . PRO A 1 177 ? -12.821 31.411 23.558 1.00 39.44 177 PRO A C 1
ATOM 1409 O O . PRO A 1 177 ? -13.372 30.976 22.545 1.00 39.44 177 PRO A O 1
ATOM 1412 N N . GLU A 1 178 ? -12.104 32.533 23.581 1.00 42.38 178 GLU A N 1
ATOM 1413 C CA . GLU A 1 178 ? -11.458 33.107 22.406 1.00 42.38 178 GLU A CA 1
ATOM 1414 C C . GLU A 1 178 ? -10.485 32.091 21.798 1.00 42.38 178 GLU A C 1
ATOM 1416 O O . GLU A 1 178 ? -9.710 31.415 22.477 1.00 42.38 178 GLU A O 1
ATOM 1421 N N . THR A 1 179 ? -10.570 31.989 20.481 1.00 39.69 179 THR A N 1
ATOM 1422 C CA . THR A 1 179 ? -9.561 31.455 19.578 1.00 39.69 179 THR A CA 1
ATOM 1423 C C . THR A 1 179 ? -8.356 32.393 19.526 1.00 39.69 179 THR A C 1
ATOM 1425 O O . THR A 1 179 ? -8.540 33.528 19.115 1.00 39.69 179 THR A O 1
ATOM 1428 N N . GLU A 1 180 ? -7.157 31.914 19.863 1.00 39.34 180 GLU A N 1
ATOM 1429 C CA . GLU A 1 180 ? -5.866 32.287 19.239 1.00 39.34 180 GLU A CA 1
ATOM 1430 C C . GLU A 1 180 ? -4.758 31.412 19.864 1.00 39.34 180 GLU A C 1
ATOM 1432 O O . GLU A 1 180 ? -4.583 31.352 21.075 1.00 39.34 180 GLU A O 1
ATOM 1437 N N . GLU A 1 181 ? -4.249 30.444 19.103 1.00 43.84 181 GLU A N 1
ATOM 1438 C CA . GLU A 1 181 ? -2.924 30.468 18.461 1.00 43.84 181 GLU A CA 1
ATOM 1439 C C . GLU A 1 181 ? -1.734 30.121 19.373 1.00 43.84 181 GLU A C 1
ATOM 1441 O O . GLU A 1 181 ? -1.255 30.902 20.185 1.00 43.84 181 GLU A O 1
ATOM 1446 N N . THR A 1 182 ? -1.177 28.928 19.147 1.00 40.12 182 THR A N 1
ATOM 1447 C CA . THR A 1 182 ? 0.252 28.638 19.342 1.00 40.12 182 THR A CA 1
ATOM 1448 C C . THR A 1 182 ? 0.708 27.641 18.277 1.00 40.12 182 THR A C 1
ATOM 1450 O O . THR A 1 182 ? 0.639 26.426 18.424 1.00 40.12 182 THR A O 1
ATOM 1453 N N . LYS A 1 183 ? 1.098 28.215 17.138 1.00 39.44 183 LYS A N 1
ATOM 1454 C CA . LYS A 1 183 ? 2.370 27.996 16.439 1.00 39.44 183 LYS A CA 1
ATOM 1455 C C . LYS A 1 183 ? 3.232 26.823 16.959 1.00 39.44 183 LYS A C 1
ATOM 1457 O O . LYS A 1 183 ? 3.825 26.924 18.031 1.00 39.44 183 LYS A O 1
ATOM 1462 N N . LEU A 1 184 ? 3.395 25.789 16.131 1.00 47.34 184 LEU A N 1
ATOM 1463 C CA . LEU A 1 184 ? 4.618 24.984 16.082 1.00 47.34 184 LEU A CA 1
ATOM 1464 C C . LEU A 1 184 ? 5.176 25.084 14.654 1.00 47.34 184 LEU A C 1
ATOM 1466 O O . LEU A 1 184 ? 4.535 24.632 13.703 1.00 47.34 184 LEU A O 1
ATOM 1470 N N . GLU A 1 185 ? 6.318 25.766 14.543 1.00 42.66 185 GLU A N 1
ATOM 1471 C CA . GLU A 1 185 ? 7.350 25.485 13.533 1.00 42.66 185 GLU A CA 1
ATOM 1472 C C . GLU A 1 185 ? 8.004 24.126 13.828 1.00 42.66 185 GLU A C 1
ATOM 1474 O O . GLU A 1 185 ? 8.038 23.740 15.023 1.00 42.66 185 GLU A O 1
#

Sequence (185 aa):
MNQYYGQQEPCDTMMVGDKLDNKGYGIATYINHPLRHNINIGVLTLKEKGELIKLTQKWWYDKGQCGDAGHSKESTGGQRALTLSNVSGIFHILIGGLVLAMMTASLEYLVQRKLRNRRKILEEKRRSYTMPDPPPPPRRKCFDSDLDRPAGRGPGWENGYTYEPSTEMEQQNLMSPETEETKLE

pLDDT: mean 70.02, std 20.66, range [34.53, 98.0]

Organism: NCBI:txid1093978

InterPro domains:
  IPR015683 Ionotropic glutamate receptor [PTHR18966] (4-127)

Foldseek 3Di:
DCLQVCLEPPVPDDDDDDDPDDDDDDDDDPPPDPCPVVVVVVVVVCVVVCVVVVVCCCVRQVVRPNDCVPPPVPPPDDDPPPDPVVVVVVVVVVVVVVVVVVVVVVVVVVVVVVVVVVVVVVVVVVVVPPDDDDDDDPPDDPDDDDDDDDDDDDDDDDDDDDDDDDDDDPDDDDDDDDDDDDDDD